Protein AF-A0A7T4N1X4-F1 (afdb_monomer)

pLDDT: mean 78.84, std 15.5, range [33.12, 94.81]

Mean predicted aligned error: 12.96 Å

Solvent-accessible surface area (backbone atoms only — not comparable to full-atom values): 11813 Å² total; per-residue (Å²): 115,71,61,66,57,46,47,62,73,32,75,84,39,86,82,41,56,62,61,48,52,50,56,46,50,40,72,71,34,67,69,48,50,54,50,49,53,52,49,55,53,51,50,52,56,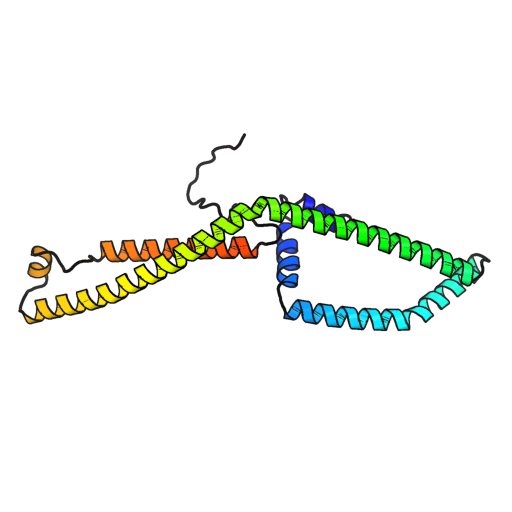46,52,68,61,39,54,60,53,54,50,51,52,22,47,55,50,17,70,74,69,76,47,54,43,69,58,48,48,51,53,50,48,55,50,52,51,50,53,50,50,52,51,49,52,52,50,51,53,50,52,52,53,44,52,51,50,41,63,72,43,42,68,57,51,53,51,46,54,53,49,46,53,52,46,55,5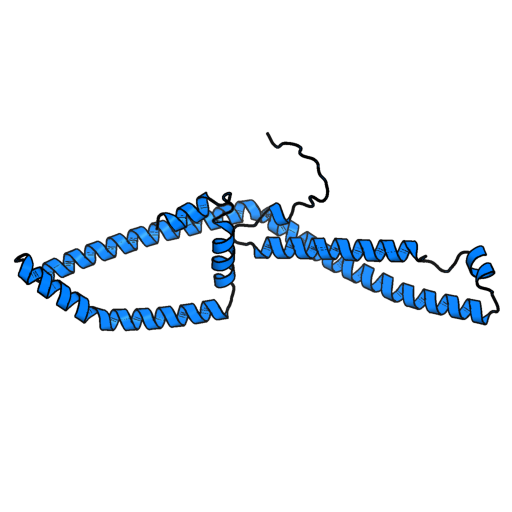1,50,48,53,52,50,54,52,48,55,53,53,46,54,53,53,34,51,54,52,51,52,52,42,47,75,70,68,50,48,72,72,54,42,56,7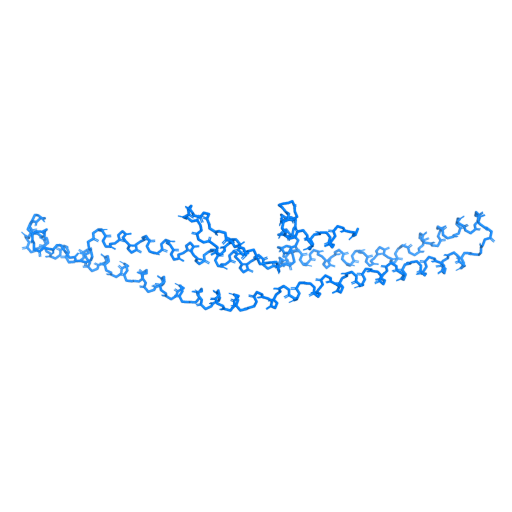2,77,55,58,70,69,72,48,74,64,57,50,50,50,54,51,50,51,48,50,51,50,50,53,50,46,52,30,52,50,51,27,65,65,40,44,72,75,47,52,64,72,51,72,59,80,76,87,59,98,64,95,72,83,84,129

Structure (mmCIF, N/CA/C/O backbone):
data_AF-A0A7T4N1X4-F1
#
_entry.id   AF-A0A7T4N1X4-F1
#
loop_
_atom_site.group_PDB
_atom_site.id
_atom_site.type_symbol
_atom_site.label_atom_id
_atom_site.label_alt_id
_atom_site.label_comp_id
_atom_site.label_asym_id
_atom_site.label_entity_id
_atom_site.label_seq_id
_atom_site.pdbx_PDB_ins_code
_atom_site.Cartn_x
_atom_site.Cartn_y
_atom_site.Cartn_z
_atom_site.occupancy
_atom_site.B_iso_or_equiv
_atom_site.auth_seq_id
_atom_site.auth_comp_id
_atom_site.auth_asym_id
_atom_site.auth_atom_id
_atom_site.pdbx_PDB_model_num
ATOM 1 N N . MET A 1 1 ? 2.343 3.020 -23.160 1.00 41.56 1 MET A N 1
ATOM 2 C CA . MET A 1 1 ? 2.925 3.881 -22.098 1.00 41.56 1 MET A CA 1
ATOM 3 C C . MET A 1 1 ? 2.116 5.150 -21.795 1.00 41.56 1 MET A C 1
ATOM 5 O O . MET A 1 1 ? 2.196 5.611 -20.665 1.00 41.56 1 MET A O 1
ATOM 9 N N . ASN A 1 2 ? 1.223 5.634 -22.681 1.00 40.84 2 ASN A N 1
ATOM 10 C CA . ASN A 1 2 ? 0.147 6.579 -22.294 1.00 40.84 2 ASN A CA 1
ATOM 11 C C . ASN A 1 2 ? -0.740 6.060 -21.141 1.00 40.84 2 ASN A C 1
ATOM 13 O O . ASN A 1 2 ? -1.364 6.846 -20.437 1.00 40.84 2 ASN A O 1
ATOM 17 N N . GLU A 1 3 ? -0.757 4.746 -20.924 1.00 48.66 3 GLU A N 1
ATOM 18 C CA . GLU A 1 3 ? -1.548 4.074 -19.895 1.00 48.66 3 GLU A CA 1
ATOM 19 C C . GLU A 1 3 ? -1.109 4.413 -18.470 1.00 48.66 3 GLU A C 1
ATOM 21 O O . GLU A 1 3 ? -1.987 4.628 -17.655 1.00 48.66 3 GLU A O 1
ATOM 26 N N . LEU A 1 4 ? 0.191 4.557 -18.163 1.00 48.25 4 LEU A N 1
ATOM 27 C CA . LEU A 1 4 ? 0.675 4.866 -16.801 1.00 48.25 4 LEU A CA 1
ATOM 28 C C . LEU A 1 4 ? 0.388 6.317 -16.380 1.00 48.25 4 LEU A C 1
ATOM 30 O O . LEU A 1 4 ? 0.052 6.574 -15.226 1.00 48.25 4 LEU A O 1
ATOM 34 N N . ARG A 1 5 ? 0.480 7.271 -17.319 1.00 44.88 5 ARG A N 1
ATOM 35 C CA . ARG A 1 5 ? 0.035 8.660 -17.098 1.00 44.88 5 ARG A CA 1
ATOM 36 C C . ARG A 1 5 ? -1.489 8.769 -17.062 1.00 44.88 5 ARG A C 1
ATOM 38 O O . ARG A 1 5 ? -2.010 9.474 -16.205 1.00 44.88 5 ARG A O 1
ATOM 45 N N . GLY A 1 6 ? -2.194 8.047 -17.937 1.00 50.19 6 GLY A N 1
ATOM 46 C CA . GLY A 1 6 ? -3.655 7.932 -17.895 1.00 50.19 6 GLY A CA 1
ATOM 47 C C . GLY A 1 6 ? -4.147 7.348 -16.571 1.00 50.19 6 GLY A C 1
ATOM 48 O O . GLY A 1 6 ? -5.134 7.811 -16.024 1.00 50.19 6 GLY A O 1
ATOM 49 N N . PHE A 1 7 ? -3.389 6.419 -15.995 1.00 50.94 7 PHE A N 1
ATOM 50 C CA . PHE A 1 7 ? -3.638 5.823 -14.689 1.00 50.94 7 PHE A CA 1
ATOM 51 C C . PHE A 1 7 ? -3.607 6.814 -13.520 1.00 50.94 7 PHE A C 1
ATOM 53 O O . PHE A 1 7 ? -4.367 6.670 -12.569 1.00 50.94 7 PHE A O 1
ATOM 60 N N . LEU A 1 8 ? -2.708 7.801 -13.593 1.00 49.47 8 LEU A N 1
ATOM 61 C CA . LEU A 1 8 ? -2.541 8.856 -12.592 1.00 49.47 8 LEU A CA 1
ATOM 62 C C . LEU A 1 8 ? -3.567 9.979 -12.762 1.00 49.47 8 LEU A C 1
ATOM 64 O O . LEU A 1 8 ? -4.101 10.478 -11.778 1.00 49.47 8 LEU A O 1
ATOM 68 N N . ALA A 1 9 ? -3.834 10.377 -14.008 1.00 49.09 9 ALA A N 1
ATOM 69 C CA . ALA A 1 9 ? -4.803 11.424 -14.324 1.00 49.09 9 ALA A CA 1
ATOM 70 C C . ALA A 1 9 ? -6.254 10.958 -14.120 1.00 49.09 9 ALA A C 1
ATOM 72 O O . ALA A 1 9 ? -7.114 11.758 -13.773 1.00 49.09 9 ALA A O 1
ATOM 73 N N . ALA A 1 10 ? -6.519 9.662 -14.293 1.00 45.03 10 ALA A N 1
ATOM 74 C CA . ALA A 1 10 ? -7.816 9.038 -14.067 1.00 45.03 10 ALA A CA 1
ATOM 75 C C . ALA A 1 10 ? -7.976 8.512 -12.633 1.00 45.03 10 ALA A C 1
ATOM 77 O O . ALA A 1 10 ? -8.681 7.527 -12.432 1.00 45.03 10 ALA A O 1
ATOM 78 N N . GLY A 1 11 ? -7.339 9.138 -11.636 1.00 42.06 11 GLY A N 1
ATOM 79 C CA . GLY A 1 11 ? -7.591 8.846 -10.218 1.00 42.06 11 GLY A CA 1
ATOM 80 C C . GLY A 1 11 ? -9.073 8.954 -9.815 1.00 42.06 11 GLY A C 1
ATOM 81 O O . GLY A 1 11 ? -9.448 8.384 -8.799 1.00 42.06 11 GLY A O 1
ATOM 82 N N . ASP A 1 12 ? -9.894 9.592 -10.659 1.00 43.81 12 ASP A N 1
ATOM 83 C CA . ASP A 1 12 ? -11.356 9.712 -10.551 1.00 43.81 12 ASP A CA 1
ATOM 84 C C . ASP A 1 12 ? -12.157 8.793 -11.502 1.00 43.81 12 ASP A C 1
ATOM 86 O O . ASP A 1 12 ? -13.381 8.885 -11.551 1.00 43.81 12 ASP A O 1
ATOM 90 N N . SER A 1 13 ? -11.526 7.909 -12.289 1.00 45.59 13 SER A N 1
ATOM 91 C CA . SER A 1 13 ? -12.272 6.936 -13.107 1.00 45.59 13 SER A CA 1
ATOM 92 C C . SER A 1 13 ? -12.343 5.578 -12.407 1.00 45.59 13 SER A C 1
ATOM 94 O O . SER A 1 13 ? -11.311 4.980 -12.098 1.00 45.59 13 SER A O 1
ATOM 96 N N . ASP A 1 14 ? -13.552 5.043 -12.230 1.00 50.22 14 ASP A N 1
ATOM 97 C CA . ASP A 1 14 ? -13.815 3.753 -11.564 1.00 50.22 14 ASP A CA 1
ATOM 98 C C . ASP A 1 14 ? -13.017 2.557 -12.136 1.00 50.22 14 ASP A C 1
ATOM 100 O O . ASP A 1 14 ? -12.811 1.550 -11.455 1.00 50.22 14 ASP A O 1
ATOM 104 N N . ALA A 1 15 ? -12.520 2.652 -13.376 1.00 44.81 15 ALA A N 1
ATOM 105 C CA . ALA A 1 15 ? -11.829 1.566 -14.074 1.00 44.81 15 ALA A CA 1
ATOM 106 C C . ALA A 1 15 ? -10.322 1.427 -13.746 1.00 44.81 15 ALA A C 1
ATOM 108 O O . ALA A 1 15 ? -9.771 0.333 -13.874 1.00 44.81 15 ALA A O 1
ATOM 109 N N . SER A 1 16 ? -9.635 2.492 -13.315 1.00 53.09 16 SER A N 1
ATOM 110 C CA . SER A 1 16 ? -8.180 2.503 -13.030 1.00 53.09 16 SER A CA 1
ATOM 111 C C . SER A 1 16 ? -7.841 2.179 -11.566 1.00 53.09 16 SER A C 1
ATOM 113 O O . SER A 1 16 ? -6.752 1.676 -11.264 1.00 53.09 16 SER A O 1
ATOM 115 N N . ALA A 1 17 ? -8.783 2.391 -10.643 1.00 56.06 17 ALA A N 1
ATOM 116 C CA . ALA A 1 17 ? -8.594 2.186 -9.205 1.00 56.06 17 ALA A CA 1
ATOM 117 C C . ALA A 1 17 ? -8.246 0.736 -8.775 1.00 56.06 17 ALA A C 1
ATOM 119 O O . ALA A 1 17 ? -7.477 0.570 -7.819 1.00 56.06 17 ALA A O 1
ATOM 120 N N . PRO A 1 18 ? -8.766 -0.341 -9.407 1.00 59.69 18 PRO A N 1
ATOM 121 C CA . PRO A 1 18 ? -8.432 -1.715 -9.015 1.00 59.69 18 PRO A CA 1
ATOM 122 C C . PRO A 1 18 ? -6.990 -2.104 -9.357 1.00 59.69 18 PRO A C 1
ATOM 124 O O . PRO A 1 18 ? -6.278 -2.662 -8.521 1.00 59.69 18 PRO A O 1
ATOM 127 N N . VAL A 1 19 ? -6.526 -1.768 -10.564 1.00 60.25 19 VAL A N 1
ATOM 128 C CA . VAL A 1 19 ? -5.168 -2.108 -11.014 1.00 60.25 19 VAL A CA 1
ATOM 129 C C . VAL A 1 19 ? -4.132 -1.296 -10.223 1.00 60.25 19 VAL A C 1
ATOM 131 O O . VAL A 1 19 ? -3.076 -1.825 -9.881 1.00 60.25 19 VAL A O 1
ATOM 134 N N . ALA A 1 20 ? -4.450 -0.052 -9.837 1.00 59.44 20 ALA A N 1
ATOM 135 C CA . ALA A 1 20 ? -3.613 0.750 -8.944 1.00 59.44 20 ALA A CA 1
ATOM 136 C C . ALA A 1 20 ? -3.433 0.084 -7.588 1.00 59.44 20 ALA A C 1
ATOM 138 O O . ALA A 1 20 ? -2.304 -0.111 -7.135 1.00 59.44 20 ALA A O 1
ATOM 139 N N . ARG A 1 21 ? -4.539 -0.332 -6.966 1.00 62.59 21 ARG A N 1
ATOM 140 C CA . ARG A 1 21 ? -4.506 -1.044 -5.687 1.00 62.59 21 ARG A CA 1
ATOM 141 C C . ARG A 1 21 ? -3.647 -2.307 -5.759 1.00 62.59 21 ARG A C 1
ATOM 143 O O . ARG A 1 21 ? -2.841 -2.527 -4.858 1.00 62.59 21 ARG A O 1
ATOM 150 N N . ILE A 1 22 ? -3.753 -3.083 -6.839 1.00 69.75 22 ILE A N 1
ATOM 151 C CA . ILE A 1 22 ? -2.921 -4.277 -7.056 1.00 69.75 22 ILE A CA 1
ATOM 152 C C . ILE A 1 22 ? -1.443 -3.898 -7.203 1.00 69.75 22 ILE A C 1
ATOM 154 O O . ILE A 1 22 ? -0.603 -4.454 -6.501 1.00 69.75 22 ILE A O 1
ATOM 158 N N . TYR A 1 23 ? -1.118 -2.934 -8.067 1.00 69.56 23 TYR A N 1
ATOM 159 C CA . TYR A 1 23 ? 0.261 -2.518 -8.332 1.00 69.56 23 TYR A CA 1
ATOM 160 C C . TYR A 1 23 ? 0.972 -1.998 -7.071 1.00 69.56 23 TYR A C 1
ATOM 162 O O . TYR A 1 23 ? 2.089 -2.409 -6.761 1.00 69.56 23 TYR A O 1
ATOM 170 N N . PHE A 1 24 ? 0.322 -1.135 -6.288 1.00 68.81 24 PHE A N 1
ATOM 171 C CA . PHE A 1 24 ? 0.925 -0.612 -5.057 1.00 68.81 24 PHE A CA 1
ATOM 172 C C . PHE A 1 24 ? 0.878 -1.596 -3.893 1.00 68.81 24 PHE A C 1
ATOM 174 O O . PHE A 1 24 ? 1.786 -1.584 -3.060 1.00 68.81 24 PHE A O 1
ATOM 181 N N . GLY A 1 25 ? -0.133 -2.466 -3.837 1.00 69.75 25 GLY A N 1
ATOM 182 C CA . GLY A 1 25 ? -0.145 -3.603 -2.919 1.00 69.75 25 GLY A CA 1
ATOM 183 C C . GLY A 1 25 ? 1.063 -4.511 -3.157 1.00 69.75 25 GLY A C 1
ATOM 184 O O . GLY A 1 25 ? 1.799 -4.818 -2.221 1.00 69.75 25 GLY A O 1
ATOM 185 N N . ALA A 1 26 ? 1.333 -4.833 -4.422 1.00 76.94 26 ALA A N 1
ATOM 186 C CA . ALA A 1 26 ? 2.494 -5.602 -4.857 1.00 76.94 26 ALA A CA 1
ATOM 187 C C . ALA A 1 26 ? 3.830 -4.930 -4.487 1.00 76.94 26 ALA A C 1
ATOM 189 O O . ALA A 1 26 ? 4.756 -5.608 -4.055 1.00 76.94 26 ALA A O 1
ATOM 190 N N . LEU A 1 27 ? 3.938 -3.599 -4.570 1.00 73.81 27 LEU A N 1
ATOM 191 C CA . LEU A 1 27 ? 5.155 -2.882 -4.156 1.00 73.81 27 LEU A CA 1
ATOM 192 C C . LEU A 1 27 ? 5.457 -2.983 -2.651 1.00 73.81 27 LEU A C 1
ATOM 194 O O . LEU A 1 27 ? 6.615 -2.856 -2.255 1.00 73.81 27 LEU A O 1
ATOM 198 N N . LYS A 1 28 ? 4.437 -3.191 -1.810 1.00 70.94 28 LYS A N 1
ATOM 199 C CA . LYS A 1 28 ? 4.585 -3.330 -0.350 1.00 70.94 28 LYS A CA 1
ATOM 200 C C . LYS A 1 28 ? 4.787 -4.784 0.085 1.00 70.94 28 LYS A C 1
ATOM 202 O O . LYS A 1 28 ? 5.250 -5.023 1.200 1.00 70.94 28 LYS A O 1
ATOM 207 N N . ASP A 1 29 ? 4.443 -5.746 -0.767 1.00 81.94 29 ASP A N 1
ATOM 208 C CA . ASP A 1 29 ? 4.594 -7.167 -0.480 1.00 81.94 29 ASP A CA 1
ATOM 209 C C . ASP A 1 29 ? 6.044 -7.633 -0.676 1.00 81.94 29 ASP A C 1
ATOM 211 O O . ASP A 1 29 ? 6.619 -7.586 -1.767 1.00 81.94 29 ASP A O 1
ATOM 215 N N . ARG A 1 30 ? 6.632 -8.159 0.402 1.00 81.69 30 ARG A N 1
ATOM 216 C CA . ARG A 1 30 ? 8.005 -8.669 0.408 1.00 81.69 30 ARG A CA 1
ATOM 217 C C . ARG A 1 30 ? 8.200 -9.815 -0.586 1.00 81.69 30 ARG A C 1
ATOM 219 O O . ARG A 1 30 ? 9.275 -9.907 -1.179 1.00 81.69 30 ARG A O 1
ATOM 226 N N . ALA A 1 31 ? 7.204 -10.684 -0.767 1.00 87.12 31 ALA A N 1
ATOM 227 C CA . ALA A 1 31 ? 7.314 -11.797 -1.707 1.00 87.12 31 ALA A CA 1
ATOM 228 C C . ALA A 1 31 ? 7.387 -11.287 -3.153 1.00 87.12 31 ALA A C 1
ATOM 230 O O . ALA A 1 31 ? 8.239 -11.732 -3.927 1.00 87.12 31 ALA A O 1
ATOM 231 N N . THR A 1 32 ? 6.568 -10.291 -3.482 1.00 84.12 32 THR A N 1
ATOM 232 C CA . THR A 1 32 ? 6.590 -9.626 -4.786 1.00 84.12 32 THR A CA 1
ATOM 233 C C . THR A 1 32 ? 7.898 -8.869 -5.036 1.00 84.12 32 THR A C 1
ATOM 235 O O . THR A 1 32 ? 8.476 -8.999 -6.114 1.00 84.12 32 THR A O 1
ATOM 238 N N . VAL A 1 33 ? 8.449 -8.167 -4.039 1.00 82.00 33 VAL A N 1
ATOM 239 C CA . VAL A 1 33 ? 9.768 -7.511 -4.163 1.00 82.00 33 VAL A CA 1
ATOM 240 C C . VAL A 1 33 ? 10.879 -8.528 -4.457 1.00 82.00 33 VAL A C 1
ATOM 242 O O . VAL A 1 33 ? 11.695 -8.317 -5.353 1.00 82.00 33 VAL A O 1
ATOM 245 N N . LEU A 1 34 ? 10.893 -9.670 -3.764 1.00 87.75 34 LEU A N 1
ATOM 246 C CA . LEU A 1 34 ? 11.860 -10.743 -4.026 1.00 87.75 34 LEU A CA 1
ATOM 247 C C . LEU A 1 34 ? 11.664 -11.383 -5.409 1.00 87.75 34 LEU A C 1
ATOM 249 O O . LEU A 1 34 ? 12.636 -11.739 -6.075 1.00 87.75 34 LEU A O 1
ATOM 253 N N . ALA A 1 35 ? 10.417 -11.532 -5.862 1.00 88.94 35 ALA A N 1
ATOM 254 C CA . ALA A 1 35 ? 10.124 -11.990 -7.215 1.00 88.94 35 ALA A CA 1
ATOM 255 C C . ALA A 1 35 ? 10.657 -11.008 -8.268 1.00 88.94 35 ALA A C 1
ATOM 257 O O . ALA A 1 35 ? 11.326 -11.445 -9.201 1.00 88.94 35 ALA A O 1
ATOM 258 N N . MET A 1 36 ? 10.458 -9.703 -8.067 1.00 88.00 36 MET A N 1
ATOM 259 C CA . MET A 1 36 ? 11.003 -8.653 -8.930 1.00 88.00 36 MET A CA 1
ATOM 260 C C . MET A 1 36 ? 12.531 -8.688 -9.010 1.00 88.00 36 MET A C 1
ATOM 262 O O . MET A 1 36 ? 13.081 -8.539 -10.096 1.00 88.00 36 MET A O 1
ATOM 266 N N . GLU A 1 37 ? 13.238 -8.927 -7.902 1.00 86.94 37 GLU A N 1
ATOM 267 C CA . GLU A 1 37 ? 14.701 -9.074 -7.940 1.00 86.94 37 GLU A CA 1
ATOM 268 C C . GLU A 1 37 ? 15.145 -10.286 -8.771 1.00 86.94 37 GLU A C 1
ATOM 270 O O . GLU A 1 37 ? 16.079 -10.184 -9.564 1.00 86.94 37 GLU A O 1
ATOM 275 N N . ARG A 1 38 ? 14.438 -11.420 -8.675 1.00 89.56 38 ARG A N 1
ATOM 276 C CA . ARG A 1 38 ? 14.720 -12.590 -9.527 1.00 89.56 38 ARG A CA 1
ATOM 277 C C . ARG A 1 38 ? 14.465 -12.303 -11.006 1.00 89.56 38 ARG A C 1
ATOM 279 O O . ARG A 1 38 ? 15.268 -12.716 -11.838 1.00 89.56 38 ARG A O 1
ATOM 286 N N . VAL A 1 39 ? 13.394 -11.572 -11.325 1.00 89.56 39 VAL A N 1
ATOM 287 C CA . VAL A 1 39 ? 13.106 -11.126 -12.698 1.00 89.56 39 VAL A CA 1
ATOM 288 C C . VAL A 1 39 ? 14.238 -10.243 -13.220 1.00 89.56 39 VAL A C 1
ATOM 290 O O . VAL A 1 39 ? 14.769 -10.536 -14.282 1.00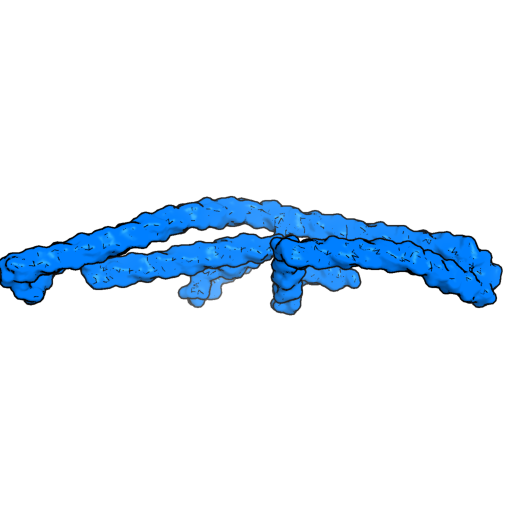 89.56 39 VAL A O 1
ATOM 293 N N . LYS A 1 40 ? 14.699 -9.248 -12.450 1.00 87.12 40 LYS A N 1
ATOM 294 C CA . LYS A 1 40 ? 15.831 -8.387 -12.848 1.00 87.12 40 LYS A CA 1
ATOM 295 C C . LYS A 1 40 ? 17.104 -9.181 -13.142 1.00 87.12 40 LYS A C 1
ATOM 297 O O . LYS A 1 40 ? 17.842 -8.845 -14.066 1.00 87.12 40 LYS A O 1
ATOM 302 N N . VAL A 1 41 ? 17.395 -10.208 -12.343 1.00 87.81 41 VAL A N 1
ATOM 303 C CA . VAL A 1 41 ? 18.554 -11.085 -12.571 1.00 87.81 41 VAL A CA 1
ATOM 304 C C . VAL A 1 41 ? 18.388 -11.873 -13.874 1.00 87.81 41 VAL A C 1
ATOM 306 O O . VAL A 1 41 ? 19.321 -11.915 -14.674 1.00 87.81 41 VAL A O 1
ATOM 309 N N . ALA A 1 42 ? 17.206 -12.444 -14.117 1.00 83.69 42 ALA A N 1
ATOM 310 C CA . ALA A 1 42 ? 16.910 -13.166 -15.353 1.00 83.69 42 ALA A CA 1
ATOM 311 C C . ALA A 1 42 ? 16.948 -12.251 -16.593 1.00 83.69 42 ALA A C 1
ATOM 313 O O . ALA A 1 42 ? 17.502 -12.637 -17.618 1.00 83.69 42 ALA A O 1
ATOM 314 N N . GLU A 1 43 ? 16.431 -11.023 -16.491 1.00 84.62 43 GLU A N 1
ATOM 315 C CA . GLU A 1 43 ? 16.502 -10.011 -17.551 1.00 84.62 43 GLU A CA 1
ATOM 316 C C . GLU A 1 43 ? 17.948 -9.651 -17.894 1.00 84.62 43 GLU A C 1
ATOM 318 O O . GLU A 1 43 ? 18.297 -9.590 -19.069 1.00 84.62 43 GLU A O 1
ATOM 323 N N . ARG A 1 44 ? 18.818 -9.460 -16.893 1.00 82.94 44 ARG A N 1
ATOM 324 C CA . ARG A 1 44 ? 20.248 -9.210 -17.141 1.00 82.94 44 ARG A CA 1
ATOM 325 C C . ARG A 1 44 ? 20.912 -10.376 -17.867 1.00 82.94 44 ARG A C 1
ATOM 327 O O . ARG A 1 44 ? 21.603 -10.150 -18.851 1.00 82.94 44 ARG A O 1
ATOM 334 N N . ALA A 1 45 ? 20.646 -11.608 -17.433 1.00 79.12 45 ALA A N 1
ATOM 335 C CA . ALA A 1 45 ? 21.167 -12.796 -18.107 1.00 79.12 45 ALA A CA 1
ATOM 336 C C . ALA A 1 45 ? 20.669 -12.905 -19.563 1.00 79.12 45 ALA A C 1
ATOM 338 O O . ALA A 1 45 ? 21.415 -13.323 -20.448 1.00 79.12 45 ALA A O 1
ATOM 339 N N . LEU A 1 46 ? 19.424 -12.491 -19.829 1.00 79.06 46 LEU A N 1
ATOM 340 C CA . LEU A 1 46 ? 18.873 -12.429 -21.182 1.00 79.06 46 LEU A CA 1
ATOM 341 C C . LEU A 1 46 ? 19.547 -11.346 -22.033 1.00 79.06 46 LEU A C 1
ATOM 343 O O . LEU A 1 46 ? 19.781 -11.585 -23.212 1.00 79.06 46 LEU A O 1
ATOM 347 N N . VAL A 1 47 ? 19.875 -10.181 -21.465 1.00 80.31 47 VAL A N 1
ATOM 348 C CA . VAL A 1 47 ? 20.609 -9.115 -22.173 1.00 80.31 47 VAL A CA 1
ATOM 349 C C . VAL A 1 47 ? 21.976 -9.615 -22.643 1.00 80.31 47 VAL A C 1
ATOM 351 O O . VAL A 1 47 ? 22.329 -9.397 -23.803 1.00 80.31 47 VAL A O 1
ATOM 354 N N . ASP A 1 48 ? 22.700 -10.344 -21.792 1.00 72.06 48 ASP A N 1
ATOM 355 C CA . ASP A 1 48 ? 24.018 -10.894 -22.133 1.00 72.06 48 ASP A CA 1
ATOM 356 C C . ASP A 1 48 ? 23.932 -11.915 -23.286 1.00 72.06 48 ASP A C 1
ATOM 358 O O . ASP A 1 48 ? 24.746 -11.891 -24.209 1.00 72.06 48 ASP A O 1
ATOM 362 N N . ALA A 1 49 ? 22.898 -12.764 -23.297 1.00 74.25 49 ALA A N 1
ATOM 363 C CA . ALA A 1 49 ? 22.622 -13.677 -24.412 1.00 74.25 49 ALA A CA 1
ATOM 364 C C . ALA A 1 49 ? 22.060 -12.956 -25.661 1.00 74.25 49 ALA A C 1
ATOM 366 O O . ALA A 1 49 ? 22.258 -13.399 -26.795 1.00 74.25 49 ALA A O 1
ATOM 367 N N . GLY A 1 50 ? 21.368 -11.833 -25.458 1.00 78.88 50 GLY A N 1
ATOM 368 C CA . GLY A 1 50 ? 20.698 -11.018 -26.471 1.00 78.88 50 GLY A CA 1
ATOM 369 C C . GLY A 1 50 ? 21.644 -10.317 -27.444 1.00 78.88 50 GLY A C 1
ATOM 370 O O . GLY A 1 50 ? 21.263 -10.063 -28.587 1.00 78.88 50 GLY A O 1
ATOM 371 N N . GLY A 1 51 ? 22.894 -10.064 -27.042 1.00 80.25 51 GLY A N 1
ATOM 372 C CA . GLY A 1 51 ? 23.890 -9.397 -27.890 1.00 80.25 51 GLY A CA 1
ATOM 373 C C . GLY A 1 51 ? 24.147 -10.114 -29.223 1.00 80.25 51 GLY A C 1
ATOM 374 O O . GLY A 1 51 ? 24.317 -9.465 -30.255 1.00 80.25 51 GLY A O 1
ATOM 375 N N . HIS A 1 52 ? 24.094 -11.450 -29.238 1.00 82.19 52 HIS A N 1
ATOM 376 C CA . HIS A 1 52 ? 24.227 -12.232 -30.472 1.00 82.19 52 HIS A CA 1
ATOM 377 C C . HIS A 1 52 ? 23.020 -12.078 -31.407 1.00 82.19 52 HIS A C 1
ATOM 379 O O . HIS A 1 52 ? 23.196 -12.044 -32.626 1.00 82.19 52 HIS A O 1
ATOM 385 N N . TYR A 1 53 ? 21.811 -11.942 -30.856 1.00 85.19 53 TYR A N 1
ATOM 386 C CA . TYR A 1 53 ? 20.601 -11.706 -31.644 1.00 85.19 53 TYR A CA 1
ATOM 387 C C . TYR A 1 53 ? 20.585 -10.301 -32.254 1.00 85.19 53 TYR A C 1
ATOM 389 O O . TYR A 1 53 ? 20.234 -10.159 -33.422 1.00 85.19 53 TYR A O 1
ATOM 397 N N . GLU A 1 54 ? 21.022 -9.280 -31.510 1.00 88.81 54 GLU A N 1
ATOM 398 C CA . GLU A 1 54 ? 21.160 -7.909 -32.030 1.00 88.81 54 GLU A CA 1
ATOM 399 C C . GLU A 1 54 ? 22.213 -7.848 -33.154 1.00 88.81 54 GLU A C 1
ATOM 401 O O . GLU A 1 54 ? 21.985 -7.210 -34.182 1.00 88.81 54 GLU A O 1
ATOM 406 N N . LEU A 1 55 ? 23.326 -8.585 -33.028 1.00 89.62 55 LEU A N 1
ATOM 407 C CA . LEU A 1 55 ? 24.321 -8.698 -34.100 1.00 89.62 55 LEU A CA 1
ATOM 408 C C . LEU A 1 55 ? 23.764 -9.413 -35.341 1.00 89.62 55 LEU A C 1
ATOM 410 O O . LEU A 1 55 ? 23.987 -8.955 -36.461 1.00 89.62 55 LEU A O 1
ATOM 414 N N . TRP A 1 56 ? 23.038 -10.520 -35.158 1.00 89.19 56 TRP A N 1
ATOM 415 C CA . TRP A 1 56 ? 22.421 -11.262 -36.261 1.00 89.19 56 TRP A CA 1
ATOM 416 C C . TRP A 1 56 ? 21.368 -10.422 -36.996 1.00 89.19 56 TRP A C 1
ATOM 418 O O . TRP A 1 56 ? 21.384 -10.349 -38.226 1.00 89.19 56 TRP A O 1
ATOM 428 N N . ALA A 1 57 ? 20.509 -9.715 -36.257 1.00 91.06 57 ALA A N 1
ATOM 429 C CA . ALA A 1 57 ? 19.529 -8.793 -36.823 1.00 91.06 57 ALA A CA 1
ATOM 430 C C . ALA A 1 57 ? 20.207 -7.647 -37.593 1.00 91.06 57 ALA A C 1
ATOM 432 O O . ALA A 1 57 ? 19.821 -7.348 -38.725 1.00 91.06 57 ALA A O 1
ATOM 433 N N . ALA A 1 58 ? 21.266 -7.056 -37.029 1.00 92.44 58 ALA A N 1
ATOM 434 C CA . ALA A 1 58 ? 22.026 -6.002 -37.693 1.00 92.44 58 ALA A CA 1
ATOM 435 C C . ALA A 1 58 ? 22.748 -6.495 -38.957 1.00 92.44 58 ALA A C 1
ATOM 437 O O . ALA A 1 58 ? 22.815 -5.760 -39.940 1.00 92.44 58 ALA A O 1
ATOM 438 N N . ALA A 1 59 ? 23.248 -7.735 -38.968 1.00 92.56 59 ALA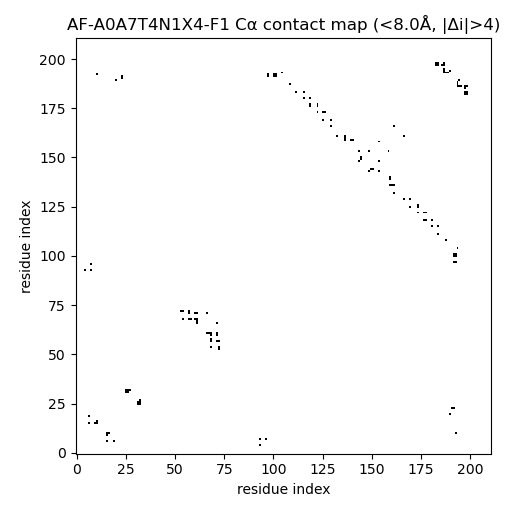 A N 1
ATOM 439 C CA . ALA A 1 59 ? 23.838 -8.359 -40.151 1.00 92.56 59 ALA A CA 1
ATOM 440 C C . ALA A 1 59 ? 22.802 -8.577 -41.265 1.00 92.56 59 ALA A C 1
ATOM 442 O O . ALA A 1 59 ? 23.060 -8.240 -42.420 1.00 92.56 59 ALA A O 1
ATOM 443 N N . HIS A 1 60 ? 21.605 -9.060 -40.924 1.00 92.94 60 HIS A N 1
ATOM 444 C CA . HIS A 1 60 ? 20.513 -9.204 -41.887 1.00 92.94 60 HIS A CA 1
ATOM 445 C C . HIS A 1 60 ? 20.051 -7.862 -42.463 1.00 92.94 60 HIS A C 1
ATOM 447 O O . HIS A 1 60 ? 19.864 -7.741 -43.672 1.00 92.94 60 HIS A O 1
ATOM 453 N N . GLN A 1 61 ? 19.906 -6.841 -41.620 1.00 92.31 61 GLN A N 1
ATOM 454 C CA . GLN A 1 61 ? 19.506 -5.511 -42.069 1.00 92.31 61 GLN A CA 1
ATOM 455 C C . GLN A 1 61 ? 20.606 -4.817 -42.888 1.00 92.31 61 GLN A C 1
ATOM 457 O O . GLN A 1 61 ? 20.318 -4.146 -43.874 1.00 92.31 61 GLN A O 1
ATOM 462 N N . SER A 1 62 ? 21.874 -5.036 -42.538 1.00 93.94 62 SER A N 1
ATOM 463 C CA . SER A 1 62 ? 23.034 -4.587 -43.316 1.00 93.94 62 SER A CA 1
ATOM 464 C C . SER A 1 62 ? 23.019 -5.151 -44.742 1.00 93.94 62 SER A C 1
ATOM 466 O O . SER A 1 62 ? 23.241 -4.398 -45.691 1.00 93.94 62 SER A O 1
ATOM 468 N N . LEU A 1 63 ? 22.683 -6.438 -44.905 1.00 91.06 63 LEU A N 1
ATOM 469 C CA . LEU A 1 63 ? 22.530 -7.075 -46.219 1.00 91.06 63 LEU A CA 1
ATOM 470 C C . LEU A 1 63 ? 21.380 -6.476 -47.041 1.00 91.06 63 LEU A C 1
ATOM 472 O O . LEU A 1 63 ? 21.510 -6.358 -48.256 1.00 91.06 63 LEU A O 1
ATOM 476 N N . ALA A 1 64 ? 20.272 -6.104 -46.394 1.00 91.06 64 ALA A N 1
ATOM 477 C CA . ALA A 1 64 ? 19.113 -5.516 -47.065 1.00 91.06 64 ALA A CA 1
ATOM 478 C C . ALA A 1 64 ? 19.345 -4.053 -47.487 1.00 91.06 64 ALA A C 1
ATOM 480 O O . ALA A 1 64 ? 18.964 -3.661 -48.587 1.00 91.06 64 ALA A O 1
ATOM 481 N N . ASP A 1 65 ? 19.999 -3.262 -46.631 1.00 90.75 65 ASP A N 1
ATOM 482 C CA . ASP A 1 65 ? 20.090 -1.804 -46.783 1.00 90.75 65 ASP A CA 1
ATOM 483 C C . ASP A 1 65 ? 21.426 -1.327 -47.391 1.00 90.75 65 ASP A C 1
ATOM 485 O O . ASP A 1 65 ? 21.611 -0.131 -47.614 1.00 90.75 65 ASP A O 1
ATOM 489 N N . GLY A 1 66 ? 22.398 -2.225 -47.601 1.00 89.12 66 GLY A N 1
ATOM 490 C CA . GLY A 1 66 ? 23.737 -1.891 -48.115 1.00 89.12 66 GLY A CA 1
ATOM 491 C C . GLY A 1 66 ? 24.612 -1.074 -47.149 1.00 89.12 66 GLY A C 1
ATOM 492 O O . GLY A 1 66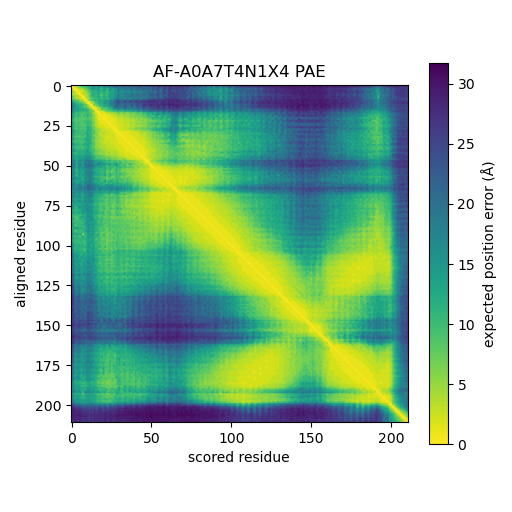 ? 25.659 -0.556 -47.537 1.00 89.12 66 GLY A O 1
ATOM 493 N N . ARG A 1 67 ? 24.190 -0.941 -45.887 1.00 93.69 67 ARG A N 1
ATOM 494 C CA . ARG A 1 67 ? 24.908 -0.238 -44.808 1.00 93.69 67 ARG A CA 1
ATOM 495 C C . ARG A 1 67 ? 25.814 -1.202 -44.058 1.00 93.69 67 ARG A C 1
ATOM 497 O O . ARG A 1 67 ? 25.578 -2.403 -44.078 1.00 93.69 67 ARG A O 1
ATOM 504 N N . THR A 1 68 ? 26.827 -0.710 -43.349 1.00 94.81 68 THR A N 1
ATOM 505 C CA . THR A 1 68 ? 27.661 -1.595 -42.516 1.00 94.81 68 THR A CA 1
ATOM 506 C C . THR A 1 68 ? 26.912 -2.025 -41.251 1.00 94.81 68 THR A C 1
ATOM 508 O O . THR A 1 68 ? 26.124 -1.259 -40.695 1.00 94.81 68 THR A O 1
ATOM 511 N N . VAL A 1 69 ? 27.193 -3.228 -40.742 1.00 92.50 69 VAL A N 1
ATOM 512 C CA . VAL A 1 69 ? 26.622 -3.735 -39.475 1.00 92.50 69 VAL A CA 1
ATOM 513 C C . VAL A 1 69 ? 26.840 -2.747 -38.321 1.00 92.50 69 VAL A C 1
ATOM 515 O O . VAL A 1 69 ? 25.939 -2.513 -37.519 1.00 92.50 69 VAL A O 1
ATOM 518 N N . ALA A 1 70 ? 28.008 -2.099 -38.276 1.00 94.06 70 ALA A N 1
ATOM 519 C CA . ALA A 1 70 ? 28.330 -1.091 -37.268 1.00 94.06 70 ALA A CA 1
ATOM 520 C C . ALA A 1 70 ? 27.418 0.149 -37.344 1.00 94.06 70 ALA A C 1
ATOM 522 O O . ALA A 1 70 ? 27.021 0.674 -36.306 1.00 94.06 70 ALA A O 1
ATOM 523 N N . GLN A 1 71 ? 27.052 0.604 -38.549 1.00 93.62 71 GLN A N 1
ATOM 524 C CA . GLN A 1 71 ? 26.111 1.719 -38.726 1.00 93.62 71 GLN A CA 1
ATOM 525 C C . GLN A 1 71 ? 24.711 1.355 -38.220 1.00 93.62 71 GLN A C 1
ATOM 527 O O . GLN A 1 71 ? 24.105 2.137 -37.490 1.00 93.62 71 GLN A O 1
ATOM 532 N N . VAL A 1 72 ? 24.230 0.149 -38.539 1.00 92.88 72 VAL A N 1
ATOM 533 C CA . VAL A 1 72 ? 22.922 -0.345 -38.077 1.00 92.88 72 VAL A CA 1
ATOM 534 C C . VAL A 1 72 ? 22.885 -0.459 -36.547 1.00 92.88 72 VAL A C 1
ATOM 536 O O . VAL A 1 72 ? 21.955 0.036 -35.909 1.00 92.88 72 VAL A O 1
ATOM 539 N N . LEU A 1 73 ? 23.927 -1.033 -35.935 1.00 93.12 73 LEU A N 1
ATOM 540 C CA . LEU A 1 73 ? 24.034 -1.132 -34.475 1.00 93.12 73 LEU A CA 1
ATOM 541 C C . LEU A 1 73 ? 24.104 0.245 -33.800 1.00 93.12 73 LEU A C 1
ATOM 543 O O . LEU A 1 73 ? 23.503 0.441 -32.745 1.00 93.12 73 LEU A O 1
ATOM 547 N N . ARG A 1 74 ? 24.779 1.225 -34.414 1.00 93.25 74 ARG A N 1
ATOM 548 C CA . ARG A 1 74 ? 24.859 2.589 -33.873 1.00 93.25 74 ARG A CA 1
ATOM 549 C C . ARG A 1 74 ? 23.504 3.299 -33.883 1.00 93.25 74 ARG A C 1
ATOM 551 O O . ARG A 1 74 ? 23.165 3.996 -32.928 1.00 93.25 74 ARG A O 1
ATOM 558 N N . GLU A 1 75 ? 22.708 3.123 -34.932 1.00 92.56 75 GLU A N 1
ATOM 559 C CA . GLU A 1 75 ? 21.339 3.653 -34.972 1.00 92.56 75 GLU A CA 1
ATOM 560 C C . GLU A 1 75 ? 20.441 2.986 -33.926 1.00 92.56 75 GLU A C 1
ATOM 562 O O . GLU A 1 75 ? 19.671 3.666 -33.240 1.00 92.56 75 GLU A O 1
ATOM 567 N N . ARG A 1 76 ? 20.583 1.667 -33.759 1.00 91.94 76 ARG A N 1
ATOM 568 C CA . ARG A 1 76 ? 19.874 0.895 -32.737 1.00 91.94 76 ARG A CA 1
ATOM 569 C C . ARG A 1 76 ? 20.212 1.373 -31.325 1.00 91.94 76 ARG A C 1
ATOM 571 O O . ARG A 1 76 ? 19.300 1.591 -30.532 1.00 91.94 76 ARG A O 1
ATOM 578 N N . GLU A 1 77 ? 21.486 1.616 -31.031 1.00 92.56 77 GLU A N 1
ATOM 579 C CA . GLU A 1 77 ? 21.937 2.207 -29.766 1.00 92.56 77 GLU A CA 1
ATOM 580 C C . GLU A 1 77 ? 21.270 3.567 -29.513 1.00 92.56 77 GLU A C 1
ATOM 582 O O . GLU A 1 77 ? 20.669 3.773 -28.461 1.00 92.56 77 GLU A O 1
ATOM 587 N N . LEU A 1 78 ? 21.302 4.480 -30.491 1.00 93.81 78 LEU A N 1
ATOM 588 C CA . LEU A 1 78 ? 20.672 5.800 -30.366 1.00 93.81 78 LEU A CA 1
ATOM 589 C C . LEU A 1 78 ? 19.157 5.710 -30.145 1.00 93.81 78 LEU A C 1
ATOM 591 O O . LEU A 1 78 ? 18.580 6.550 -29.450 1.00 93.81 78 LEU A O 1
ATOM 595 N N . HIS A 1 79 ? 18.500 4.719 -30.746 1.00 90.69 79 HIS A N 1
ATOM 596 C CA . HIS A 1 79 ? 17.085 4.454 -30.518 1.00 90.69 79 HIS A CA 1
ATOM 597 C C . HIS A 1 79 ? 16.827 3.970 -29.085 1.00 90.69 79 HIS A C 1
ATOM 599 O O . HIS A 1 79 ? 15.962 4.520 -28.403 1.00 90.69 79 HIS A O 1
ATOM 605 N N . LEU A 1 80 ? 17.610 3.001 -28.600 1.00 89.31 80 LEU A N 1
ATOM 606 C CA . LEU A 1 80 ? 17.508 2.486 -27.231 1.00 89.31 80 LEU A CA 1
ATOM 607 C C . LEU A 1 80 ? 17.810 3.571 -26.187 1.00 89.31 80 LEU A C 1
ATOM 609 O O . LEU A 1 80 ? 17.108 3.669 -25.181 1.00 89.31 80 LEU A O 1
ATOM 613 N N . MET A 1 81 ? 18.801 4.432 -26.436 1.00 90.06 81 MET A N 1
ATOM 614 C CA . MET A 1 81 ? 19.101 5.578 -25.573 1.00 90.06 81 MET A CA 1
ATOM 615 C C . MET A 1 81 ? 17.916 6.542 -25.480 1.00 90.06 81 MET A C 1
ATOM 617 O O . MET A 1 81 ? 17.537 6.926 -24.375 1.00 90.06 81 MET A O 1
ATOM 621 N N . ARG A 1 82 ? 17.284 6.875 -26.614 1.00 90.25 82 ARG A N 1
ATOM 622 C CA . ARG A 1 82 ? 16.083 7.725 -26.634 1.00 90.25 82 ARG A CA 1
ATOM 623 C C . ARG A 1 82 ? 14.907 7.085 -25.901 1.00 90.25 82 ARG A C 1
ATOM 625 O O . ARG A 1 82 ? 14.238 7.757 -25.123 1.00 90.25 82 ARG A O 1
ATOM 632 N N . GLN A 1 83 ? 14.668 5.788 -26.095 1.00 87.44 83 GLN A N 1
ATOM 633 C CA . GLN A 1 83 ? 13.628 5.065 -25.355 1.00 87.44 83 GLN A CA 1
ATOM 634 C C . GLN A 1 83 ? 13.885 5.087 -23.844 1.00 87.44 83 GLN A C 1
ATOM 636 O O . GLN A 1 83 ? 12.966 5.335 -23.064 1.00 87.44 83 GLN A O 1
ATOM 641 N N . ARG A 1 84 ? 15.138 4.877 -23.426 1.00 88.44 84 ARG A N 1
ATOM 642 C CA . ARG A 1 84 ? 15.539 4.954 -22.018 1.00 88.44 84 ARG A CA 1
ATOM 643 C C . ARG A 1 84 ? 15.317 6.349 -21.439 1.00 88.44 84 ARG A C 1
ATOM 645 O O . ARG A 1 84 ? 14.844 6.468 -20.314 1.00 88.44 84 ARG A O 1
ATOM 652 N N . GLU A 1 85 ? 15.670 7.393 -22.179 1.00 89.25 85 GLU A N 1
ATOM 653 C CA . GLU A 1 85 ? 15.471 8.776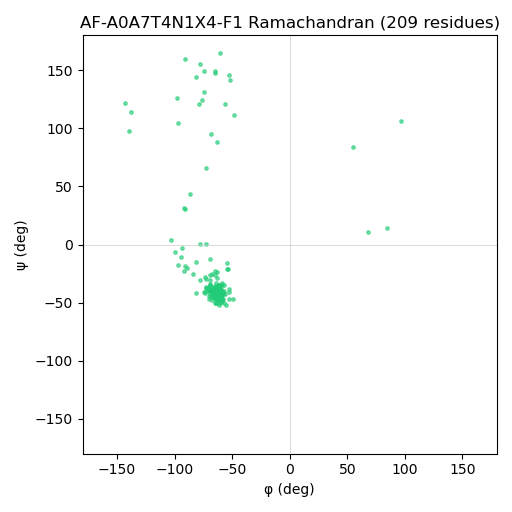 -21.748 1.00 89.25 85 GLU A CA 1
ATOM 654 C C . GLU A 1 85 ? 13.984 9.098 -21.561 1.00 89.25 85 GLU A C 1
ATOM 656 O O . GLU A 1 85 ? 13.599 9.588 -20.500 1.00 89.25 85 GLU A O 1
ATOM 661 N N . LEU A 1 86 ? 13.136 8.722 -22.524 1.00 88.56 86 LEU A N 1
ATOM 662 C CA . LEU A 1 86 ? 11.683 8.868 -22.410 1.00 88.56 86 LEU A CA 1
ATOM 663 C C . LEU A 1 86 ? 11.131 8.124 -21.188 1.00 88.56 86 LEU A C 1
ATOM 665 O O . LEU A 1 86 ? 10.405 8.714 -20.389 1.00 88.56 86 LEU A O 1
ATOM 669 N N . ALA A 1 87 ? 11.538 6.868 -20.982 1.00 78.75 87 ALA A N 1
ATOM 670 C CA . ALA A 1 87 ? 11.123 6.085 -19.820 1.00 78.75 87 ALA A CA 1
ATOM 671 C C . ALA A 1 87 ? 11.570 6.722 -18.490 1.00 78.75 87 ALA A C 1
ATOM 673 O O . ALA A 1 87 ? 10.820 6.721 -17.512 1.00 78.75 87 ALA A O 1
ATOM 674 N N . ASN A 1 88 ? 12.774 7.303 -18.439 1.00 82.81 88 ASN A N 1
ATOM 675 C CA . ASN A 1 88 ? 13.268 8.012 -17.257 1.00 82.81 88 ASN A CA 1
ATOM 676 C C . ASN A 1 88 ? 12.459 9.283 -16.970 1.00 82.81 88 ASN A C 1
ATOM 678 O O . ASN A 1 88 ? 12.112 9.526 -15.815 1.00 82.81 88 ASN A O 1
ATOM 682 N N . ILE A 1 89 ? 12.143 10.074 -18.000 1.00 85.88 89 ILE A N 1
ATOM 683 C CA . ILE A 1 89 ? 11.317 11.283 -17.875 1.00 85.88 89 ILE A CA 1
ATOM 684 C C . ILE A 1 89 ? 9.918 10.917 -17.372 1.00 85.88 89 ILE A C 1
ATOM 686 O O . ILE A 1 89 ? 9.392 11.552 -16.458 1.00 85.88 89 ILE A O 1
ATOM 690 N N . GLU A 1 90 ? 9.313 9.870 -17.931 1.00 78.25 90 GLU A N 1
ATOM 691 C CA . GLU A 1 90 ? 8.000 9.387 -17.503 1.00 78.25 90 GLU A CA 1
ATOM 692 C C . GLU A 1 90 ? 8.015 8.885 -16.057 1.00 78.25 90 GLU A C 1
ATOM 694 O O . GLU A 1 90 ? 7.130 9.242 -15.278 1.00 78.25 90 GLU A O 1
ATOM 699 N N . ARG A 1 91 ? 9.051 8.135 -15.664 1.00 79.94 91 ARG A N 1
ATOM 700 C CA . ARG A 1 91 ? 9.246 7.705 -14.275 1.00 79.94 91 ARG A CA 1
ATOM 701 C C . ARG A 1 91 ? 9.406 8.893 -13.327 1.00 79.94 91 ARG A C 1
ATOM 703 O O . ARG A 1 91 ? 8.814 8.882 -12.253 1.00 79.94 91 ARG A O 1
ATOM 710 N N . ALA A 1 92 ? 10.200 9.895 -13.694 1.00 78.81 92 ALA A N 1
ATOM 711 C CA . ALA A 1 92 ? 10.403 11.083 -12.869 1.00 78.81 92 ALA A CA 1
ATOM 712 C C . ALA A 1 92 ? 9.089 11.854 -12.670 1.00 78.81 92 ALA A C 1
ATOM 714 O O . ALA A 1 92 ? 8.765 12.228 -11.546 1.00 78.81 92 ALA A O 1
ATOM 715 N N . ALA A 1 93 ? 8.296 12.009 -13.735 1.00 79.62 93 ALA A N 1
ATOM 716 C CA . ALA A 1 93 ? 6.973 12.621 -13.657 1.00 79.62 93 ALA A CA 1
ATOM 717 C C . ALA A 1 93 ? 6.017 11.828 -12.749 1.00 79.62 93 ALA A C 1
ATOM 719 O O . ALA A 1 93 ? 5.296 12.421 -11.951 1.00 79.62 93 ALA A O 1
ATOM 720 N N . PHE A 1 94 ? 6.040 10.493 -12.830 1.00 74.38 94 PHE A N 1
ATOM 721 C CA . PHE A 1 94 ? 5.255 9.626 -11.949 1.00 74.38 94 PHE A CA 1
ATOM 722 C C . PHE A 1 94 ? 5.632 9.815 -10.473 1.00 74.38 94 PHE A C 1
ATOM 724 O O . PHE A 1 94 ? 4.752 9.981 -9.632 1.00 74.38 94 PHE A O 1
ATOM 731 N N . VAL A 1 95 ? 6.933 9.815 -10.159 1.00 79.31 95 VAL A N 1
ATOM 732 C CA . VAL A 1 95 ? 7.423 10.010 -8.785 1.00 79.31 95 VAL A CA 1
ATOM 733 C C . VAL A 1 95 ? 7.010 11.385 -8.262 1.00 79.31 95 VAL A C 1
ATOM 735 O O . VAL A 1 95 ? 6.440 11.469 -7.181 1.00 79.31 95 VAL A O 1
ATOM 738 N N . ALA A 1 96 ? 7.194 12.438 -9.061 1.00 79.75 96 ALA A N 1
ATOM 739 C CA . ALA A 1 96 ? 6.808 13.793 -8.678 1.00 79.75 96 ALA A CA 1
ATOM 740 C C . ALA A 1 96 ? 5.301 13.922 -8.391 1.00 79.75 96 ALA A C 1
ATOM 742 O O . ALA A 1 96 ? 4.921 14.557 -7.411 1.00 79.75 96 ALA A O 1
ATOM 743 N N . ALA A 1 97 ? 4.440 13.295 -9.201 1.00 78.12 97 ALA A N 1
ATOM 744 C CA . ALA A 1 97 ? 2.994 13.298 -8.974 1.00 78.12 97 ALA A CA 1
ATOM 745 C C . ALA A 1 97 ? 2.604 12.548 -7.686 1.00 78.12 97 ALA A C 1
ATOM 747 O O . ALA A 1 97 ? 1.765 13.024 -6.921 1.00 78.12 97 ALA A O 1
ATOM 748 N N . ALA A 1 98 ? 3.230 11.397 -7.422 1.00 75.69 98 ALA A N 1
ATOM 749 C CA . ALA A 1 98 ? 3.002 10.635 -6.196 1.00 75.69 98 ALA A CA 1
ATOM 750 C C . ALA A 1 98 ? 3.464 11.403 -4.943 1.00 75.69 98 ALA A C 1
ATOM 752 O O . ALA A 1 98 ? 2.752 11.424 -3.938 1.00 75.69 98 ALA A O 1
ATOM 753 N N . ASP A 1 99 ? 4.622 12.063 -5.011 1.00 80.31 99 ASP A N 1
ATOM 754 C CA . ASP A 1 99 ? 5.156 12.871 -3.912 1.00 80.31 99 ASP A CA 1
ATOM 755 C C . ASP A 1 99 ? 4.303 14.121 -3.658 1.00 80.31 99 ASP A C 1
ATOM 757 O O . ASP A 1 99 ? 4.012 14.434 -2.503 1.00 80.31 99 ASP A O 1
ATOM 761 N N . ALA A 1 100 ? 3.833 14.795 -4.715 1.00 81.56 100 ALA A N 1
ATOM 762 C CA . ALA A 1 100 ? 2.912 15.925 -4.596 1.00 81.56 100 ALA A CA 1
ATOM 763 C C . ALA A 1 100 ? 1.609 15.510 -3.900 1.00 81.56 100 ALA A C 1
ATOM 765 O O . ALA A 1 100 ? 1.197 16.141 -2.926 1.00 81.56 100 ALA A O 1
ATOM 766 N N . ARG A 1 101 ? 1.009 14.388 -4.320 1.00 76.12 101 ARG A N 1
ATOM 767 C CA . ARG A 1 101 ? -0.209 13.868 -3.689 1.00 76.12 101 ARG A CA 1
ATOM 768 C C . ARG A 1 101 ? 0.016 13.485 -2.231 1.00 76.12 101 ARG A C 1
ATOM 770 O O . ARG A 1 101 ? -0.835 13.730 -1.381 1.00 76.12 101 ARG A O 1
ATOM 777 N N . ARG A 1 102 ? 1.174 12.907 -1.915 1.00 80.25 102 ARG A N 1
ATOM 778 C CA . ARG A 1 102 ? 1.545 12.612 -0.532 1.00 80.25 102 ARG A CA 1
ATOM 779 C C . ARG A 1 102 ? 1.657 13.885 0.301 1.00 80.25 102 ARG A C 1
ATOM 781 O O . ARG A 1 102 ? 1.137 13.900 1.408 1.00 80.25 102 ARG A O 1
ATOM 788 N N . ALA A 1 103 ? 2.280 14.937 -0.225 1.00 83.81 103 ALA A N 1
ATOM 789 C CA . ALA A 1 103 ? 2.404 16.214 0.472 1.00 83.81 103 ALA A CA 1
ATOM 790 C C . ALA A 1 103 ? 1.034 16.854 0.765 1.00 83.81 103 ALA A C 1
ATOM 792 O O . ALA A 1 103 ? 0.828 17.362 1.864 1.00 83.81 103 ALA A O 1
ATOM 793 N N . GLU A 1 104 ? 0.084 16.771 -0.172 1.00 83.38 104 GLU A N 1
ATOM 794 C CA . GLU A 1 104 ? -1.298 17.238 0.028 1.00 83.38 104 GLU A CA 1
ATOM 795 C C . GLU A 1 104 ? -2.014 16.491 1.164 1.00 83.38 104 GLU A C 1
ATOM 797 O O . GLU A 1 104 ? -2.757 17.091 1.942 1.00 83.38 104 GLU A O 1
ATOM 802 N N . VAL A 1 105 ? -1.794 15.178 1.267 1.00 84.00 105 VAL A N 1
ATOM 803 C CA . VAL A 1 105 ? -2.510 14.295 2.202 1.00 84.00 105 VAL A CA 1
ATOM 804 C C . VAL A 1 105 ? -1.755 14.103 3.529 1.00 84.00 105 VAL A C 1
ATOM 806 O O . VAL A 1 105 ? -2.325 13.621 4.505 1.00 84.00 105 VAL A O 1
ATOM 809 N N . GLU A 1 106 ? -0.498 14.537 3.631 1.00 86.94 106 GLU A N 1
ATOM 810 C CA . GLU A 1 106 ? 0.333 14.461 4.840 1.00 86.94 106 GLU A CA 1
ATOM 811 C C . GLU A 1 106 ? -0.353 14.977 6.125 1.00 86.94 106 GLU A C 1
ATOM 813 O O . GLU A 1 106 ? -0.332 14.251 7.125 1.00 86.94 106 GLU A O 1
ATOM 818 N N . PRO A 1 107 ? -1.029 16.149 6.154 1.00 89.00 107 PRO A N 1
ATOM 819 C CA . PRO A 1 107 ? -1.743 16.583 7.360 1.00 89.00 107 PRO A CA 1
ATOM 820 C C . PRO A 1 107 ? -2.880 15.626 7.749 1.00 89.00 107 PRO A C 1
ATOM 822 O O . PRO A 1 107 ? -3.109 15.382 8.935 1.00 89.00 107 PRO A O 1
ATOM 825 N N . ILE A 1 108 ? -3.556 15.028 6.763 1.00 88.50 108 ILE A N 1
ATOM 826 C CA . ILE A 1 108 ? -4.615 14.035 6.983 1.00 88.50 108 ILE A CA 1
ATOM 827 C C . ILE A 1 108 ? -4.007 12.738 7.527 1.00 88.50 108 ILE A C 1
ATOM 829 O O . ILE A 1 108 ? -4.557 12.146 8.452 1.00 88.50 108 ILE A O 1
ATOM 833 N N . LEU A 1 109 ? -2.847 12.306 7.022 1.00 86.94 109 LEU A N 1
ATOM 834 C CA . LEU A 1 109 ? -2.134 11.133 7.539 1.00 86.94 109 LEU A CA 1
ATOM 835 C C . LEU A 1 109 ? -1.687 11.321 8.987 1.00 86.94 109 LEU A C 1
ATOM 837 O O . LEU A 1 109 ? -1.821 10.390 9.786 1.00 86.94 109 LEU A O 1
ATOM 841 N N . ALA A 1 110 ? -1.191 12.511 9.330 1.00 89.94 110 ALA A N 1
ATOM 842 C CA . ALA A 1 110 ? -0.823 12.858 10.697 1.00 89.94 110 ALA A CA 1
ATOM 843 C C . ALA A 1 110 ? -2.046 12.814 11.630 1.00 89.94 110 ALA A C 1
ATOM 845 O O . ALA A 1 110 ? -1.977 12.205 12.701 1.00 89.94 110 ALA A O 1
ATOM 846 N N . ALA A 1 111 ? -3.181 13.372 11.195 1.00 89.75 111 ALA A N 1
ATOM 847 C CA . ALA A 1 111 ? -4.445 13.299 11.927 1.00 89.75 111 ALA A CA 1
ATOM 848 C C . ALA A 1 111 ? -4.958 11.853 12.070 1.00 89.75 111 ALA A C 1
ATOM 850 O O . ALA A 1 111 ? -5.338 11.433 13.158 1.00 89.75 111 ALA A O 1
ATOM 851 N N . CYS A 1 112 ? -4.888 11.041 11.012 1.00 89.69 112 CYS A N 1
ATOM 852 C CA . CYS A 1 112 ? -5.275 9.630 11.068 1.00 89.69 112 CYS A CA 1
ATOM 853 C C . CYS A 1 112 ? -4.393 8.835 12.040 1.00 89.69 112 CYS A C 1
ATOM 855 O O . CYS A 1 112 ? -4.870 7.936 12.731 1.00 89.69 112 CYS A O 1
ATOM 857 N N . ALA A 1 113 ? -3.091 9.130 12.091 1.00 90.12 113 ALA A N 1
ATOM 858 C CA . ALA A 1 113 ? -2.168 8.469 13.004 1.00 90.12 113 ALA A CA 1
ATOM 859 C C . ALA A 1 113 ? -2.453 8.828 14.471 1.00 90.12 113 ALA A C 1
ATOM 861 O O . ALA A 1 113 ? -2.439 7.935 15.323 1.00 90.12 113 ALA A O 1
ATOM 862 N N . SER A 1 114 ? -2.742 10.101 14.764 1.00 92.56 114 SER A N 1
ATOM 863 C CA . SER A 1 114 ? -3.113 10.534 16.115 1.00 92.56 114 SER A CA 1
ATOM 864 C C . SER A 1 114 ? -4.475 9.975 16.538 1.00 92.56 114 SER A C 1
ATOM 866 O O . SER A 1 114 ? -4.608 9.483 17.660 1.00 92.56 114 SER A O 1
ATOM 868 N N . GLU A 1 115 ? -5.455 9.950 15.631 1.00 93.88 115 GLU A N 1
ATOM 869 C CA . GLU A 1 115 ? -6.774 9.358 15.869 1.00 93.88 115 GLU A CA 1
ATOM 870 C C . GLU A 1 115 ? -6.668 7.851 16.139 1.00 93.88 115 GLU A C 1
ATOM 872 O O . GLU A 1 115 ? -7.222 7.365 17.124 1.00 93.88 115 GLU A O 1
ATOM 877 N N . LEU A 1 116 ? -5.891 7.107 15.342 1.00 91.94 116 LEU A N 1
ATOM 878 C CA . LEU A 1 116 ? -5.642 5.678 15.568 1.00 91.94 116 LEU A CA 1
ATOM 879 C C . LEU A 1 116 ? -5.024 5.405 16.944 1.00 91.94 116 LEU A C 1
ATOM 881 O O . LEU A 1 116 ? -5.422 4.451 17.617 1.00 91.94 116 LEU A O 1
ATOM 885 N N . LEU A 1 117 ? -4.071 6.236 17.376 1.00 93.56 117 LEU A N 1
ATOM 886 C CA . LEU A 1 117 ? -3.476 6.121 18.705 1.00 93.56 117 LEU A CA 1
ATOM 887 C C . LEU A 1 117 ? -4.527 6.3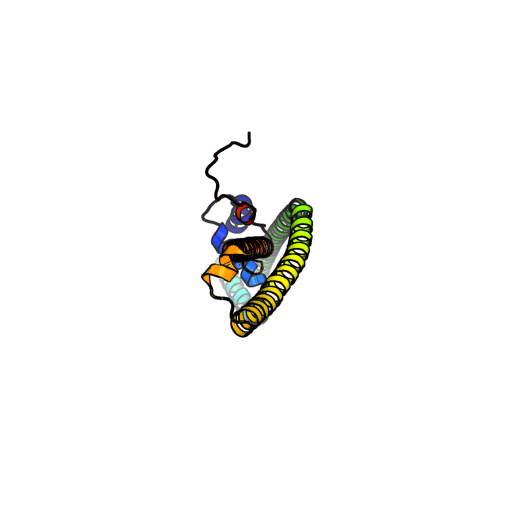58 19.797 1.00 93.56 117 LEU A C 1
ATOM 889 O O . LEU A 1 117 ? -4.655 5.535 20.704 1.00 93.56 117 LEU A O 1
ATOM 893 N N . ALA A 1 118 ? -5.320 7.425 19.682 1.00 93.31 118 ALA A N 1
ATOM 894 C CA . ALA A 1 118 ? -6.381 7.736 20.636 1.00 93.31 118 ALA A CA 1
ATOM 895 C C . ALA A 1 118 ? -7.451 6.629 20.697 1.00 93.31 118 ALA A C 1
ATOM 897 O O . ALA A 1 118 ? -7.846 6.212 21.787 1.00 93.31 118 ALA A O 1
ATOM 898 N N . LEU A 1 119 ? -7.886 6.106 19.546 1.00 92.31 119 LEU A N 1
ATOM 899 C CA . LEU A 1 119 ? -8.831 4.989 19.460 1.00 92.31 119 LEU A CA 1
ATOM 900 C C . LEU A 1 119 ? -8.261 3.728 20.109 1.00 92.31 119 LEU A C 1
ATOM 902 O O . LEU A 1 119 ? -8.965 3.076 20.872 1.00 92.31 119 LEU A O 1
ATOM 906 N N . SER A 1 120 ? -6.985 3.404 19.877 1.00 91.94 120 SER A N 1
ATOM 907 C CA . SER A 1 120 ? -6.355 2.224 20.484 1.00 91.94 120 SER A CA 1
ATOM 908 C C . SER A 1 120 ? -6.383 2.270 22.018 1.00 91.94 120 SER A C 1
ATOM 910 O O . SER A 1 120 ? -6.691 1.269 22.668 1.00 91.94 120 SER A O 1
ATOM 912 N N . GLN A 1 121 ? -6.145 3.449 22.599 1.00 93.19 121 GLN A N 1
ATOM 913 C CA . GLN A 1 121 ? -6.182 3.662 24.044 1.00 93.19 121 GLN A CA 1
ATOM 914 C C . GLN A 1 121 ? -7.616 3.583 24.577 1.00 93.19 121 GLN A C 1
ATOM 916 O O . GLN A 1 121 ? -7.861 2.874 25.553 1.00 93.19 121 GLN A O 1
ATOM 921 N N . LYS A 1 122 ? -8.571 4.251 23.913 1.00 92.88 122 LYS A N 1
ATOM 922 C CA . LYS A 1 122 ? -9.992 4.245 24.298 1.00 92.88 122 LYS A CA 1
ATOM 923 C C . LYS A 1 122 ? -10.608 2.850 24.226 1.00 92.88 122 LYS A C 1
ATOM 925 O O . LYS A 1 122 ? -11.234 2.430 25.192 1.00 92.88 122 LYS A O 1
ATOM 930 N N . ILE A 1 123 ? -10.379 2.117 23.133 1.00 92.88 123 ILE A N 1
ATOM 931 C CA . ILE A 1 123 ? -10.852 0.735 22.962 1.00 92.88 123 ILE A CA 1
ATOM 932 C C . ILE A 1 123 ? -10.293 -0.143 24.082 1.00 92.88 123 ILE A C 1
ATOM 934 O O . ILE A 1 123 ? -11.053 -0.851 24.732 1.00 92.88 123 ILE A O 1
ATOM 938 N N . THR A 1 124 ? -8.987 -0.057 24.356 1.00 91.88 124 THR A N 1
ATOM 939 C CA . THR A 1 124 ? -8.349 -0.858 25.413 1.00 91.88 124 THR A CA 1
ATOM 940 C C . THR A 1 124 ? -8.919 -0.533 26.798 1.00 91.88 124 THR A C 1
ATOM 942 O O . THR A 1 124 ? -9.192 -1.442 27.583 1.00 91.88 124 THR A O 1
ATOM 945 N N . ALA A 1 125 ? -9.124 0.751 27.106 1.00 91.88 125 ALA A N 1
ATOM 946 C CA . ALA A 1 125 ? -9.692 1.189 28.379 1.00 91.88 125 ALA A CA 1
ATOM 947 C C . ALA A 1 125 ? -11.151 0.735 28.547 1.00 91.88 125 ALA A C 1
ATOM 949 O O . ALA A 1 125 ? -11.504 0.200 29.599 1.00 91.88 125 ALA A O 1
ATOM 950 N N . LEU A 1 126 ? -11.974 0.893 27.506 1.00 89.88 126 LEU A N 1
ATOM 951 C CA . LEU A 1 126 ? -13.383 0.508 27.526 1.00 89.88 126 LEU A CA 1
ATOM 952 C C . LEU A 1 126 ? -13.551 -1.019 27.567 1.00 89.88 126 LEU A C 1
ATOM 954 O O . LEU A 1 126 ? -14.347 -1.510 28.361 1.00 89.88 126 LEU A O 1
ATOM 958 N N . ASP A 1 127 ? -12.742 -1.789 26.827 1.00 89.56 127 ASP A N 1
ATOM 959 C CA . ASP A 1 127 ? -12.711 -3.259 26.928 1.00 89.56 127 ASP A CA 1
ATOM 960 C C . ASP A 1 127 ? -12.359 -3.713 28.358 1.00 89.56 127 ASP A C 1
ATOM 962 O O . ASP A 1 127 ? -12.980 -4.632 28.901 1.00 89.56 127 ASP A O 1
ATOM 966 N N . LEU A 1 128 ? -11.373 -3.071 29.000 1.00 89.75 128 LEU A N 1
ATOM 967 C CA . LEU A 1 128 ? -10.998 -3.381 30.382 1.00 89.75 128 LEU A CA 1
ATOM 968 C C . LEU A 1 128 ? -12.124 -3.037 31.364 1.00 89.75 128 LEU A C 1
ATOM 970 O O . LEU A 1 128 ? -12.398 -3.820 32.278 1.00 89.75 128 LEU A O 1
ATOM 974 N N . GLN A 1 129 ? -12.774 -1.887 31.177 1.00 87.25 129 GLN A N 1
ATOM 975 C CA . GLN A 1 129 ? -13.911 -1.460 31.984 1.00 87.25 129 GLN A CA 1
ATOM 976 C C . GLN A 1 129 ? -15.068 -2.451 31.855 1.00 87.25 129 GLN A C 1
ATOM 978 O O . GLN A 1 129 ? -15.502 -2.978 32.874 1.00 87.25 129 GLN A O 1
ATOM 983 N N . VAL A 1 130 ? -15.491 -2.788 30.632 1.00 86.19 130 VAL A N 1
ATOM 984 C CA . VAL A 1 130 ? -16.552 -3.774 30.358 1.00 86.19 130 VAL A CA 1
ATOM 985 C C . VAL A 1 130 ? -16.254 -5.102 31.060 1.00 86.19 130 VAL A C 1
ATOM 987 O O . VAL A 1 130 ? -17.115 -5.636 31.757 1.00 86.19 130 VAL A O 1
ATOM 990 N N . ARG A 1 131 ? -15.020 -5.618 30.951 1.00 84.44 131 ARG A N 1
ATOM 991 C CA . ARG A 1 131 ? -14.629 -6.892 31.582 1.00 84.44 131 ARG A CA 1
ATOM 992 C C . ARG A 1 131 ? -14.677 -6.842 33.106 1.00 84.44 131 ARG A C 1
ATOM 994 O O . ARG A 1 131 ? -15.283 -7.725 33.709 1.00 84.44 131 ARG A O 1
ATOM 1001 N N . ARG A 1 132 ? -14.051 -5.831 33.725 1.00 84.62 132 ARG A N 1
ATOM 1002 C CA . ARG A 1 132 ? -14.010 -5.664 35.194 1.00 84.62 132 ARG A CA 1
ATOM 1003 C C . ARG A 1 132 ? -15.403 -5.512 35.777 1.00 84.62 132 ARG A C 1
ATOM 1005 O O . ARG A 1 132 ? -15.733 -6.077 36.812 1.00 84.62 132 ARG A O 1
ATOM 1012 N N . VAL A 1 133 ? -16.215 -4.729 35.094 1.00 83.44 133 VAL A N 1
ATOM 1013 C CA . VAL A 1 133 ? -17.553 -4.394 35.533 1.00 83.44 133 VAL A CA 1
ATOM 1014 C C . VAL A 1 133 ? -18.500 -5.588 35.383 1.00 83.44 133 VAL A C 1
ATOM 1016 O O . VAL A 1 133 ? -19.293 -5.839 36.285 1.00 83.44 133 VAL A O 1
ATOM 1019 N N . ALA A 1 134 ? -18.361 -6.394 34.326 1.00 77.38 134 ALA A N 1
ATOM 1020 C CA . ALA A 1 134 ? -19.079 -7.663 34.207 1.00 77.38 134 ALA A CA 1
ATOM 1021 C C . ALA A 1 134 ? -18.738 -8.634 35.355 1.00 77.38 134 ALA A C 1
ATOM 1023 O O . ALA A 1 134 ? -19.634 -9.277 35.899 1.00 77.38 134 ALA A O 1
ATOM 1024 N N . THR A 1 135 ? -17.466 -8.697 35.771 1.00 79.62 135 THR A N 1
ATOM 1025 C CA . THR A 1 135 ? -17.039 -9.544 36.903 1.00 79.62 135 THR A CA 1
ATOM 1026 C C . THR A 1 135 ? -17.587 -9.036 38.235 1.00 79.62 135 THR A C 1
ATOM 1028 O O . THR A 1 135 ? -18.120 -9.819 39.018 1.00 79.62 135 THR A O 1
ATOM 1031 N N . LEU A 1 136 ? -17.509 -7.725 38.485 1.00 80.88 136 LEU A N 1
ATOM 1032 C CA . LEU A 1 136 ? -18.034 -7.110 39.709 1.00 80.88 136 LEU A CA 1
ATOM 1033 C C . LEU A 1 136 ? -19.559 -7.219 39.807 1.00 80.88 136 LEU A C 1
ATOM 1035 O O . LEU A 1 136 ? -20.086 -7.454 40.894 1.00 80.88 136 LEU A O 1
ATOM 1039 N N . ARG A 1 137 ? -20.273 -7.084 38.683 1.00 81.56 137 ARG A N 1
ATOM 1040 C CA . ARG A 1 137 ? -21.729 -7.231 38.642 1.00 81.56 137 ARG A CA 1
ATOM 1041 C C . ARG A 1 137 ? -22.154 -8.660 38.959 1.00 81.56 137 ARG A C 1
ATOM 1043 O O . ARG A 1 137 ? -23.065 -8.833 39.761 1.00 81.56 137 ARG A O 1
ATOM 1050 N N . ALA A 1 138 ? -21.490 -9.656 38.369 1.00 80.88 138 ALA A N 1
ATOM 1051 C CA . ALA A 1 138 ? -21.760 -11.063 38.662 1.00 80.88 138 ALA A CA 1
ATOM 1052 C C . ALA A 1 138 ? -21.558 -11.369 40.156 1.00 80.88 138 ALA A C 1
ATOM 1054 O O . ALA A 1 138 ? -22.463 -11.896 40.791 1.00 80.88 138 ALA A O 1
ATOM 1055 N N . ALA A 1 139 ? -20.438 -10.922 40.736 1.00 83.62 139 ALA A N 1
ATOM 1056 C CA . ALA A 1 139 ? -20.163 -11.092 42.164 1.00 83.62 139 ALA A CA 1
ATOM 1057 C C . ALA A 1 139 ? -21.173 -10.357 43.070 1.00 83.62 139 ALA A C 1
ATOM 1059 O O . ALA A 1 139 ? -21.551 -10.862 44.123 1.00 83.62 139 ALA A O 1
ATOM 1060 N N . SER A 1 140 ? -21.625 -9.162 42.670 1.00 82.69 140 SER A N 1
ATOM 1061 C CA . SER A 1 140 ? -22.612 -8.388 43.440 1.00 82.69 140 SER A CA 1
ATOM 1062 C C . SER A 1 140 ? -24.000 -9.027 43.403 1.00 82.69 140 SER A C 1
ATOM 1064 O O . SER A 1 140 ? -24.686 -9.037 44.421 1.00 82.69 140 SER A O 1
ATOM 1066 N N . LEU A 1 141 ? -24.408 -9.570 42.250 1.00 83.31 141 LEU A N 1
ATOM 1067 C CA . LEU A 1 141 ? -25.653 -10.330 42.119 1.00 83.31 141 LEU A CA 1
ATOM 1068 C C . LEU A 1 141 ? -25.609 -11.600 42.970 1.00 83.31 141 LEU A C 1
ATOM 1070 O O . LEU A 1 141 ? -26.523 -11.821 43.757 1.00 83.31 141 LEU A O 1
ATOM 1074 N N . GLU A 1 142 ? -24.517 -12.362 42.895 1.00 84.50 142 GLU A N 1
ATOM 1075 C CA . GLU A 1 142 ? -24.320 -13.571 43.703 1.00 84.50 142 GLU A CA 1
ATOM 1076 C C . GLU A 1 142 ? -24.367 -13.262 45.211 1.00 84.50 142 GLU A C 1
ATOM 1078 O O . GLU A 1 142 ? -25.016 -13.972 45.975 1.00 84.50 142 GLU A O 1
ATOM 1083 N N . ALA A 1 143 ? -23.758 -12.155 45.652 1.00 84.38 143 ALA A N 1
ATOM 1084 C CA . ALA A 1 143 ? -23.815 -11.719 47.048 1.00 84.38 143 ALA A CA 1
ATOM 1085 C C . ALA A 1 143 ? -25.230 -11.300 47.496 1.00 84.38 143 ALA A C 1
ATOM 1087 O O . ALA A 1 143 ? -25.617 -11.566 48.635 1.00 84.38 143 ALA A O 1
ATOM 1088 N N . MET A 1 144 ? -26.009 -10.652 46.621 1.00 83.69 144 MET A N 1
ATOM 1089 C CA . MET A 1 144 ? -27.400 -10.276 46.907 1.00 83.69 144 MET A CA 1
ATOM 1090 C C . MET A 1 144 ? -28.313 -11.505 46.987 1.00 83.69 144 MET A C 1
ATOM 1092 O O . MET A 1 144 ? -29.123 -11.606 47.910 1.00 83.69 144 MET A O 1
ATOM 1096 N N . GLU A 1 145 ? -28.147 -12.460 46.072 1.00 85.12 145 GLU A N 1
ATOM 1097 C CA . GLU A 1 145 ? -28.864 -13.738 46.090 1.00 85.12 145 GLU A CA 1
ATOM 1098 C C . GLU A 1 145 ? -28.506 -14.558 47.339 1.00 85.12 145 GLU A C 1
ATOM 1100 O O . GLU A 1 145 ? -29.398 -15.058 48.026 1.00 85.12 145 GLU A O 1
ATOM 1105 N N . ALA A 1 146 ? -27.221 -14.618 47.710 1.00 87.31 146 ALA A N 1
ATOM 1106 C CA . ALA A 1 146 ? -26.758 -15.276 48.933 1.00 87.31 146 ALA A CA 1
ATOM 1107 C C . ALA A 1 146 ? -27.306 -14.622 50.217 1.00 87.31 146 ALA A C 1
ATOM 1109 O O . ALA A 1 146 ? -27.503 -15.305 51.223 1.00 87.31 146 ALA A O 1
ATOM 1110 N N . ALA A 1 147 ? -27.595 -13.318 50.188 1.00 86.44 147 ALA A N 1
ATOM 1111 C CA . ALA A 1 147 ? -28.258 -12.598 51.276 1.00 86.44 147 ALA A CA 1
ATOM 1112 C C . ALA A 1 147 ? -29.786 -12.822 51.326 1.00 86.44 147 ALA A C 1
ATOM 1114 O O . ALA A 1 147 ? -30.457 -12.276 52.202 1.00 86.44 147 ALA A O 1
ATOM 1115 N N . GLY A 1 148 ? -30.342 -13.624 50.410 1.00 87.44 148 GLY A N 1
ATOM 1116 C CA . GLY A 1 148 ? -31.760 -13.981 50.370 1.00 87.44 148 GLY A CA 1
ATOM 1117 C C . GLY A 1 148 ? -32.657 -12.966 49.659 1.00 87.44 148 GLY A C 1
ATOM 1118 O O . GLY A 1 148 ? -33.878 -13.033 49.809 1.00 87.44 148 GLY A O 1
ATOM 1119 N N . LEU A 1 149 ? -32.087 -12.026 48.895 1.00 85.44 149 LEU A N 1
ATOM 1120 C CA . LEU A 1 149 ? -32.873 -11.104 48.075 1.00 85.44 149 LEU A CA 1
ATOM 1121 C C . LEU A 1 149 ? -33.426 -11.833 46.847 1.00 85.44 149 LEU A C 1
ATOM 1123 O O . LEU A 1 149 ? -32.703 -12.504 46.115 1.00 85.44 149 LEU A O 1
ATOM 1127 N N . THR A 1 150 ? -34.721 -11.662 46.595 1.00 84.94 150 THR A N 1
ATOM 1128 C CA . THR A 1 150 ? -35.354 -12.137 45.358 1.00 84.94 150 THR A CA 1
ATOM 1129 C C . THR A 1 150 ? -35.050 -11.194 44.194 1.00 84.94 150 THR A C 1
ATOM 1131 O O . THR A 1 150 ? -34.834 -9.997 44.393 1.00 84.94 150 THR A O 1
ATOM 1134 N N . LEU A 1 151 ? -35.102 -11.703 42.960 1.00 79.88 151 LEU A N 1
ATOM 1135 C CA . LEU A 1 151 ? -34.845 -10.915 41.747 1.00 79.88 151 LEU A CA 1
ATOM 1136 C C . LEU A 1 151 ? -35.699 -9.631 41.683 1.00 79.88 151 LEU A C 1
ATOM 1138 O O . LEU A 1 151 ? -35.181 -8.556 41.396 1.00 79.88 151 LEU A O 1
ATOM 1142 N N . ALA A 1 152 ? -36.979 -9.720 42.065 1.00 79.88 152 ALA A N 1
ATOM 1143 C CA . ALA A 1 152 ? -37.895 -8.578 42.103 1.00 79.88 152 ALA A CA 1
ATOM 1144 C C . ALA A 1 152 ? -37.474 -7.499 43.123 1.00 79.88 152 ALA A C 1
ATOM 1146 O O . ALA A 1 152 ? -37.668 -6.306 42.892 1.00 79.88 152 ALA A O 1
ATOM 1147 N N . GLN A 1 153 ? -36.871 -7.897 44.249 1.00 82.25 153 GLN A N 1
ATOM 1148 C CA . GLN A 1 153 ? -36.346 -6.957 45.244 1.00 82.25 153 GLN A CA 1
ATOM 1149 C C . GLN A 1 153 ? -35.064 -6.286 44.746 1.00 82.25 153 GLN A C 1
ATOM 1151 O O . GLN A 1 153 ? -34.936 -5.072 44.892 1.00 82.25 153 GLN A O 1
ATOM 1156 N N . ILE A 1 154 ? -34.166 -7.042 44.106 1.00 79.69 154 ILE A N 1
ATOM 1157 C CA . ILE A 1 154 ? -32.929 -6.523 43.497 1.00 79.69 154 ILE A CA 1
ATOM 1158 C C . ILE A 1 154 ? -33.259 -5.483 42.419 1.00 79.69 154 ILE A C 1
ATOM 1160 O O . ILE A 1 154 ? -32.658 -4.410 42.385 1.00 79.69 154 ILE A O 1
ATOM 1164 N N . GLU A 1 155 ? -34.255 -5.758 41.578 1.00 78.19 155 GLU A N 1
ATOM 1165 C CA . GLU A 1 155 ? -34.728 -4.809 40.568 1.00 78.19 155 GLU A CA 1
ATOM 1166 C C . GLU A 1 155 ? -35.330 -3.544 41.197 1.00 78.19 155 GLU A C 1
ATOM 1168 O O . GLU A 1 155 ? -35.037 -2.444 40.728 1.00 78.19 155 GLU A O 1
ATOM 1173 N N . SER A 1 156 ? -36.090 -3.662 42.296 1.00 76.31 156 SER A N 1
ATOM 1174 C CA . SER A 1 156 ? -36.696 -2.501 42.972 1.00 76.31 156 SER A CA 1
ATOM 1175 C C . SER A 1 156 ? -35.687 -1.582 43.677 1.00 76.31 156 SER A C 1
ATOM 1177 O O . SER A 1 156 ? -35.911 -0.377 43.761 1.00 76.31 156 SER A O 1
ATOM 1179 N N . ILE A 1 157 ? -34.574 -2.139 44.172 1.00 75.50 157 ILE A N 1
ATOM 1180 C CA . ILE A 1 157 ? -33.505 -1.389 44.860 1.00 75.50 157 ILE A CA 1
ATOM 1181 C C . ILE A 1 157 ? -32.570 -0.721 43.829 1.00 75.50 157 ILE A C 1
ATOM 1183 O O . ILE A 1 157 ? -31.826 0.205 44.153 1.00 75.50 157 ILE A O 1
ATOM 1187 N N . GLY A 1 158 ? -32.661 -1.149 42.567 1.00 68.94 158 GLY A N 1
ATOM 1188 C CA . GLY A 1 158 ? -31.780 -0.761 41.479 1.00 68.94 158 GLY A CA 1
ATOM 1189 C C . GLY A 1 158 ? -30.690 -1.810 41.306 1.00 68.94 158 GLY A C 1
ATOM 1190 O O . GLY A 1 158 ? -29.757 -1.890 42.106 1.00 68.94 158 GLY A O 1
ATOM 1191 N N . ALA A 1 159 ? -30.808 -2.611 40.244 1.00 69.44 159 ALA A N 1
ATOM 1192 C CA . ALA A 1 159 ? -29.826 -3.637 39.919 1.00 69.44 159 ALA A CA 1
ATOM 1193 C C . ALA A 1 159 ? -28.402 -3.043 39.849 1.00 69.44 159 ALA A C 1
ATOM 1195 O O . ALA A 1 159 ? -28.235 -1.896 39.411 1.00 69.44 159 ALA A O 1
ATOM 1196 N N . PRO A 1 160 ? -27.365 -3.808 40.243 1.00 70.50 160 PRO A N 1
ATOM 1197 C CA . PRO A 1 160 ? -25.990 -3.329 40.216 1.00 70.50 160 PRO A CA 1
ATOM 1198 C C . PRO A 1 160 ? -25.622 -2.854 38.809 1.00 70.50 160 PRO A C 1
ATOM 1200 O O . PRO A 1 160 ? -25.697 -3.609 37.834 1.00 70.50 160 PRO A O 1
ATOM 1203 N N . ARG A 1 161 ? -25.247 -1.574 38.715 1.00 73.81 161 ARG A N 1
ATOM 1204 C CA . ARG A 1 161 ? -24.827 -0.958 37.458 1.00 73.81 161 ARG A CA 1
ATOM 1205 C C . ARG A 1 161 ? -23.536 -1.596 36.957 1.00 73.81 161 ARG A C 1
ATOM 1207 O O . ARG A 1 161 ? -22.682 -1.969 37.766 1.00 73.81 161 ARG A O 1
ATOM 1214 N N . PRO A 1 162 ? -23.342 -1.649 35.635 1.00 69.62 162 PRO A N 1
ATOM 1215 C CA . PRO A 1 162 ? -24.182 -1.162 34.559 1.00 69.62 162 PRO A CA 1
ATOM 1216 C C . PRO A 1 162 ? -25.311 -2.135 34.233 1.00 69.62 162 PRO A C 1
ATOM 1218 O O . PRO A 1 162 ? -25.163 -3.364 34.258 1.00 69.62 162 PRO A O 1
ATOM 1221 N N . THR A 1 163 ? -26.444 -1.544 33.888 1.00 76.38 163 THR A N 1
ATOM 1222 C CA . THR A 1 163 ? -27.615 -2.220 33.342 1.00 76.38 163 THR A CA 1
ATOM 1223 C C . THR A 1 163 ? -27.280 -2.915 32.019 1.00 76.38 163 THR A C 1
ATOM 1225 O O . THR A 1 163 ? -26.246 -2.670 31.394 1.00 76.38 163 THR A O 1
ATOM 1228 N N . ALA A 1 164 ? -28.159 -3.814 31.567 1.00 77.44 164 ALA A N 1
ATOM 1229 C CA . ALA A 1 164 ? -28.002 -4.442 30.254 1.00 77.44 164 ALA A CA 1
ATOM 1230 C C . ALA A 1 164 ? -27.982 -3.408 29.107 1.00 77.44 164 ALA A C 1
ATOM 1232 O O . ALA A 1 164 ? -27.241 -3.599 28.149 1.00 77.44 164 ALA A O 1
ATOM 1233 N N . SER A 1 165 ? -28.730 -2.302 29.241 1.00 80.88 165 SER A N 1
ATOM 1234 C CA . SER A 1 165 ? -28.729 -1.193 28.274 1.00 80.88 165 SER A CA 1
ATOM 1235 C C . SER A 1 165 ? -27.374 -0.490 28.221 1.00 80.88 165 SER A C 1
ATOM 1237 O O . SER A 1 165 ? -26.789 -0.379 27.152 1.00 80.88 165 SER A O 1
ATOM 1239 N N . GLU A 1 166 ? -26.824 -0.107 29.377 1.00 84.00 166 GLU A N 1
ATOM 1240 C CA . GLU A 1 166 ? -25.513 0.558 29.461 1.00 84.00 166 GLU A CA 1
ATOM 1241 C C . GLU A 1 166 ? -24.386 -0.343 28.907 1.00 84.00 166 GLU A C 1
ATOM 1243 O O . GLU A 1 166 ? -23.476 0.134 28.233 1.00 84.00 166 GLU A O 1
ATOM 1248 N N . LEU A 1 167 ? -24.452 -1.666 29.123 1.00 83.12 167 LEU A N 1
ATOM 1249 C CA . LEU A 1 167 ? -23.507 -2.610 28.509 1.00 83.12 167 LEU A CA 1
ATOM 1250 C C . LEU A 1 167 ? -23.667 -2.712 26.988 1.00 83.12 167 LEU A C 1
ATOM 1252 O O . LEU A 1 167 ? -22.660 -2.809 26.286 1.00 83.12 167 LEU A O 1
ATOM 1256 N N . ALA A 1 168 ? -24.901 -2.715 26.481 1.00 85.56 168 ALA A N 1
ATOM 1257 C CA . ALA A 1 168 ? -25.170 -2.747 25.046 1.00 85.56 168 ALA A CA 1
ATOM 1258 C C . ALA A 1 168 ? -24.671 -1.466 24.357 1.00 85.56 168 ALA A C 1
ATOM 1260 O O . ALA A 1 168 ? -24.050 -1.547 23.298 1.00 85.56 168 ALA A O 1
ATOM 1261 N N . GLU A 1 169 ? -24.858 -0.306 24.991 1.00 88.38 169 GLU A N 1
ATOM 1262 C CA . GLU A 1 169 ? -24.306 0.976 24.542 1.00 88.38 169 GLU A CA 1
ATOM 1263 C C . GLU A 1 169 ? -22.774 0.921 24.471 1.00 88.38 169 GLU A C 1
ATOM 1265 O O . GLU A 1 169 ? -22.199 1.183 23.417 1.00 88.38 169 GLU A O 1
ATOM 1270 N N . TRP A 1 170 ? -22.099 0.456 25.528 1.00 89.19 170 TRP A N 1
ATOM 1271 C CA . TRP A 1 170 ? -20.633 0.340 25.527 1.00 89.19 170 TRP A CA 1
ATOM 1272 C C . TRP A 1 170 ? -20.106 -0.641 24.470 1.00 89.19 170 TRP A C 1
ATOM 1274 O O . TRP A 1 170 ? -19.040 -0.425 23.890 1.00 89.19 170 TRP A O 1
ATOM 1284 N N . GLN A 1 171 ? -20.829 -1.732 24.204 1.00 88.38 171 GLN A N 1
ATOM 1285 C CA . GLN A 1 171 ? -20.478 -2.678 23.141 1.00 88.38 171 GLN A CA 1
ATOM 1286 C C . GLN A 1 171 ? -20.679 -2.077 21.747 1.00 88.38 171 GLN A C 1
ATOM 1288 O O . GLN A 1 171 ? -19.841 -2.295 20.867 1.00 88.38 171 GLN A O 1
ATOM 1293 N N . SER A 1 172 ? -21.751 -1.306 21.554 1.00 90.38 172 SER A N 1
ATOM 1294 C CA . SER A 1 172 ? -21.998 -0.550 20.326 1.00 90.38 172 SER A CA 1
ATOM 1295 C C . SER A 1 172 ? -20.883 0.469 20.078 1.00 90.38 172 SER A C 1
ATOM 1297 O O . SER A 1 172 ? -20.312 0.506 18.986 1.00 90.38 172 SER A O 1
ATOM 1299 N N . ASP A 1 173 ? -20.481 1.213 21.109 1.00 90.75 173 ASP A N 1
ATOM 1300 C CA . ASP A 1 173 ? -19.374 2.169 21.039 1.00 90.75 173 ASP A CA 1
ATOM 1301 C C . ASP A 1 173 ? -18.051 1.483 20.676 1.00 90.75 173 ASP A C 1
ATOM 1303 O O . ASP A 1 173 ? -17.318 1.953 19.803 1.00 90.75 173 ASP A O 1
ATOM 1307 N N . LEU A 1 174 ? -17.751 0.328 21.283 1.00 90.75 174 LEU A N 1
ATOM 1308 C CA . LEU A 1 174 ? -16.576 -0.475 20.931 1.00 90.75 174 LEU A CA 1
ATOM 1309 C C . LEU A 1 174 ? -16.600 -0.921 19.465 1.00 90.75 174 LEU A C 1
ATOM 1311 O O . LEU A 1 174 ? -15.566 -0.865 18.792 1.00 90.75 174 LEU A O 1
ATOM 1315 N N . ALA A 1 175 ? -17.752 -1.369 18.961 1.00 91.31 175 ALA A N 1
ATOM 1316 C CA . ALA A 1 175 ? -17.903 -1.776 17.568 1.00 91.31 175 ALA A CA 1
ATOM 1317 C C . ALA A 1 175 ? -17.687 -0.591 16.612 1.00 91.31 175 ALA A C 1
ATOM 1319 O O . ALA A 1 175 ? -16.927 -0.716 15.648 1.00 91.31 175 ALA A O 1
ATOM 1320 N N . ALA A 1 176 ? -18.269 0.571 16.918 1.00 92.38 176 ALA A N 1
ATOM 1321 C CA . ALA A 1 176 ? -18.096 1.794 16.142 1.00 92.38 176 ALA A CA 1
ATOM 1322 C C . ALA A 1 176 ? -16.631 2.266 16.128 1.00 92.38 176 ALA A C 1
ATOM 1324 O O . ALA A 1 176 ? -16.075 2.536 15.061 1.00 92.38 176 ALA A O 1
ATOM 1325 N N . MET A 1 177 ? -15.963 2.286 17.289 1.00 92.44 177 MET A N 1
ATOM 1326 C CA . MET A 1 177 ? -14.546 2.656 17.393 1.00 92.44 177 MET A CA 1
ATOM 1327 C C . MET A 1 177 ? -13.636 1.701 16.610 1.00 92.44 177 MET A C 1
ATOM 1329 O O . MET A 1 177 ? -12.692 2.149 15.955 1.00 92.44 177 MET A O 1
ATOM 1333 N N . ARG A 1 178 ? -13.910 0.389 16.642 1.00 92.94 178 ARG A N 1
ATOM 1334 C CA . ARG A 1 178 ? -13.159 -0.612 15.864 1.00 92.94 178 ARG A CA 1
ATOM 1335 C C . ARG A 1 178 ? -13.371 -0.428 14.362 1.00 92.94 178 ARG A C 1
ATOM 1337 O O . ARG A 1 178 ? -12.389 -0.375 13.627 1.00 92.94 178 ARG A O 1
ATOM 1344 N N . ALA A 1 179 ? -14.615 -0.236 13.924 1.00 91.38 179 ALA A N 1
ATOM 1345 C CA . ALA A 1 179 ? -14.930 0.031 12.521 1.00 91.38 179 ALA A CA 1
ATOM 1346 C C . ALA A 1 179 ? -14.231 1.304 12.010 1.00 91.38 179 ALA A C 1
ATOM 1348 O O . ALA A 1 179 ? -13.643 1.294 10.928 1.00 91.38 179 ALA A O 1
ATOM 1349 N N . ARG A 1 180 ? -14.216 2.377 12.815 1.00 92.56 180 ARG A N 1
ATOM 1350 C CA . ARG A 1 180 ? -13.473 3.607 12.503 1.00 92.56 180 ARG A CA 1
ATOM 1351 C C . ARG A 1 180 ? -11.969 3.348 12.399 1.00 92.56 180 ARG A C 1
ATOM 1353 O O . ARG A 1 180 ? -11.339 3.776 11.434 1.00 92.56 180 ARG A O 1
ATOM 1360 N N . ALA A 1 181 ? -11.389 2.610 13.346 1.00 91.31 181 ALA A N 1
ATOM 1361 C CA . ALA A 1 181 ? -9.971 2.259 13.306 1.00 91.31 181 ALA A CA 1
ATOM 1362 C C . ALA A 1 181 ? -9.606 1.442 12.054 1.00 91.31 181 ALA A C 1
ATOM 1364 O O . ALA A 1 181 ? -8.546 1.657 11.466 1.00 91.31 181 ALA A O 1
ATOM 1365 N N . ASP A 1 182 ? -10.471 0.529 11.618 1.00 89.56 182 ASP A N 1
ATOM 1366 C CA . ASP A 1 182 ? -10.232 -0.272 10.417 1.00 89.56 182 ASP A CA 1
ATOM 1367 C C . ASP A 1 182 ? -10.350 0.558 9.131 1.00 89.56 182 ASP A C 1
ATOM 1369 O O . ASP A 1 182 ? -9.503 0.412 8.247 1.00 89.56 182 ASP A O 1
ATOM 1373 N N . ARG A 1 183 ? -11.288 1.515 9.065 1.00 88.38 183 ARG A N 1
ATOM 1374 C CA . ARG A 1 183 ? -11.353 2.515 7.982 1.00 88.38 183 ARG A CA 1
ATOM 1375 C C . ARG A 1 183 ? -10.071 3.347 7.886 1.00 88.38 183 ARG A C 1
ATOM 1377 O O . ARG A 1 183 ? -9.470 3.433 6.817 1.00 88.38 183 ARG A O 1
ATOM 1384 N N . LEU A 1 184 ? -9.575 3.871 9.009 1.00 89.62 184 LEU A N 1
ATOM 1385 C CA . LEU A 1 184 ? -8.318 4.635 9.054 1.00 89.62 184 LEU A CA 1
ATOM 1386 C C . LEU A 1 184 ? -7.103 3.800 8.611 1.00 89.62 184 LEU A C 1
ATOM 1388 O O . LEU A 1 184 ? -6.205 4.306 7.930 1.00 89.62 184 LEU A O 1
ATOM 1392 N N . LYS A 1 185 ? -7.055 2.508 8.965 1.00 86.50 185 LYS A N 1
ATOM 1393 C CA . LYS A 1 185 ? -6.010 1.58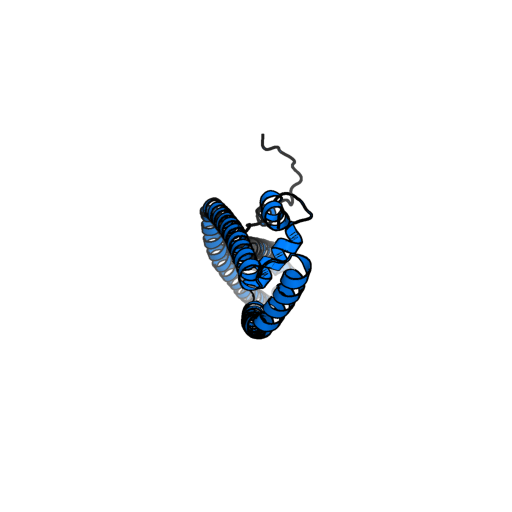8 8.479 1.00 86.50 185 LYS A CA 1
ATOM 1394 C C . LYS A 1 185 ? -6.128 1.347 6.976 1.00 86.50 185 LYS A C 1
ATOM 1396 O O . LYS A 1 185 ? -5.106 1.376 6.293 1.00 86.50 185 LYS A O 1
ATOM 1401 N N . ALA A 1 186 ? -7.341 1.133 6.464 1.00 83.12 186 ALA A N 1
ATOM 1402 C CA . ALA A 1 186 ? -7.595 0.941 5.038 1.00 83.12 186 ALA A CA 1
ATOM 1403 C C . ALA A 1 186 ? -7.201 2.187 4.227 1.00 83.12 186 ALA A C 1
ATOM 1405 O O . ALA A 1 186 ? -6.490 2.068 3.229 1.00 83.12 186 ALA A O 1
ATOM 1406 N N . PHE A 1 187 ? -7.541 3.382 4.720 1.00 85.25 187 PHE A N 1
ATOM 1407 C CA . PHE A 1 187 ? -7.088 4.652 4.157 1.00 85.25 187 PHE A CA 1
ATOM 1408 C C . PHE A 1 187 ? -5.558 4.726 4.079 1.00 85.25 187 PHE A C 1
ATOM 1410 O O . PHE A 1 187 ? -5.001 4.930 3.001 1.00 85.25 187 PHE A O 1
ATOM 1417 N N . ARG A 1 188 ? -4.835 4.461 5.175 1.00 83.75 188 ARG A N 1
ATOM 1418 C CA . ARG A 1 188 ? -3.356 4.444 5.151 1.00 83.75 188 ARG A CA 1
ATOM 1419 C C . ARG A 1 188 ? -2.798 3.371 4.208 1.00 83.75 188 ARG A C 1
ATOM 1421 O O . ARG A 1 188 ? -1.774 3.587 3.557 1.00 83.75 188 ARG A O 1
ATOM 1428 N N . ALA A 1 189 ? -3.462 2.220 4.106 1.00 80.75 189 ALA A N 1
ATOM 1429 C CA . ALA A 1 189 ? -3.073 1.142 3.202 1.00 80.75 189 ALA A CA 1
ATOM 1430 C C . ALA A 1 189 ? -3.279 1.501 1.719 1.00 80.75 189 ALA A C 1
ATOM 1432 O O . ALA A 1 189 ? -2.515 1.014 0.883 1.00 80.75 189 ALA A O 1
ATOM 1433 N N . SER A 1 190 ? -4.214 2.406 1.407 1.00 74.94 190 SER A N 1
ATOM 1434 C CA . SER A 1 190 ? -4.494 2.902 0.048 1.00 74.94 190 SER A CA 1
ATOM 1435 C C . SER A 1 190 ? -3.424 3.849 -0.524 1.00 74.94 190 SER A C 1
ATOM 1437 O O . SER A 1 190 ? -3.527 4.303 -1.665 1.00 74.94 190 SER A O 1
ATOM 1439 N N . ALA A 1 191 ? -2.353 4.126 0.231 1.00 71.75 191 ALA A N 1
ATOM 1440 C CA . ALA A 1 191 ? -1.172 4.798 -0.300 1.00 71.75 191 ALA A CA 1
ATOM 1441 C C . ALA A 1 191 ? -0.665 4.092 -1.577 1.00 71.75 191 ALA A C 1
ATOM 1443 O O . ALA A 1 191 ? -0.626 2.853 -1.597 1.00 71.75 191 ALA A O 1
ATOM 1444 N N . PRO A 1 192 ? -0.197 4.840 -2.589 1.00 65.81 192 PRO A N 1
ATOM 1445 C CA . PRO A 1 192 ? 0.156 6.262 -2.547 1.00 65.81 192 PRO A CA 1
ATOM 1446 C C . PRO A 1 192 ? -0.961 7.228 -2.959 1.00 65.81 192 PRO A C 1
ATOM 1448 O O . PRO A 1 192 ? -0.740 8.430 -2.900 1.00 65.81 192 PRO A O 1
ATOM 1451 N N . PHE A 1 193 ? -2.133 6.739 -3.374 1.00 67.88 193 PHE A N 1
ATOM 1452 C CA . PHE A 1 193 ? -3.206 7.619 -3.853 1.00 67.88 193 PHE A CA 1
ATOM 1453 C C . PHE A 1 193 ? -4.146 8.115 -2.770 1.00 67.88 193 PHE A C 1
ATOM 1455 O O . PHE A 1 193 ? -4.750 9.165 -2.967 1.00 67.88 193 PHE A O 1
ATOM 1462 N N . PHE A 1 194 ? -4.190 7.415 -1.634 1.00 73.81 194 PHE A N 1
ATOM 1463 C CA . PHE A 1 194 ? -4.955 7.816 -0.457 1.00 73.81 194 PHE A CA 1
ATOM 1464 C C . PHE A 1 194 ? -6.436 8.044 -0.794 1.00 73.81 194 PHE A C 1
ATOM 1466 O O . PHE A 1 194 ? -6.877 9.161 -1.045 1.00 73.81 194 PHE A O 1
ATOM 1473 N N . ASP A 1 195 ? -7.198 6.955 -0.804 1.00 78.12 195 ASP A N 1
ATOM 1474 C CA . ASP A 1 195 ? -8.627 6.945 -1.100 1.00 78.12 195 ASP A CA 1
ATOM 1475 C C . ASP A 1 195 ? -9.419 7.640 0.018 1.00 78.12 195 ASP A C 1
ATOM 1477 O O . ASP A 1 195 ? -9.735 7.044 1.051 1.00 78.12 195 ASP A O 1
ATOM 1481 N N . LEU A 1 196 ? -9.706 8.927 -0.184 1.00 79.94 196 LEU A N 1
ATOM 1482 C CA . LEU A 1 196 ? -10.408 9.772 0.781 1.00 79.94 196 LEU A CA 1
ATOM 1483 C C . LEU A 1 196 ? -11.837 9.288 1.061 1.00 79.94 196 LEU A C 1
ATOM 1485 O O . LEU A 1 196 ? -12.335 9.549 2.153 1.00 79.94 196 LEU A O 1
ATOM 1489 N N . ALA A 1 197 ? -12.468 8.534 0.152 1.00 80.06 197 ALA A N 1
ATOM 1490 C CA . ALA A 1 197 ? -13.807 7.990 0.381 1.00 80.06 197 ALA A CA 1
ATOM 1491 C C . ALA A 1 197 ? -13.828 6.979 1.540 1.00 80.06 197 ALA A C 1
ATOM 1493 O O . ALA A 1 197 ? -14.856 6.792 2.185 1.00 80.06 197 ALA A O 1
ATOM 1494 N N . LEU A 1 198 ? -12.682 6.370 1.875 1.00 80.94 198 LEU A N 1
ATOM 1495 C CA . LEU A 1 198 ? -12.547 5.488 3.041 1.00 80.94 198 LEU A CA 1
ATOM 1496 C C . LEU A 1 198 ? -12.629 6.235 4.382 1.00 80.94 198 LEU A C 1
ATOM 1498 O O . LEU A 1 198 ? -12.725 5.585 5.424 1.00 80.94 198 LEU A O 1
ATOM 1502 N N . LEU A 1 199 ? -12.550 7.570 4.375 1.00 81.50 199 LEU A N 1
ATOM 1503 C CA . LEU A 1 199 ? -12.650 8.410 5.570 1.00 81.50 199 LEU A CA 1
ATOM 1504 C C . LEU A 1 199 ? -14.055 8.975 5.804 1.00 81.50 199 LEU A C 1
ATOM 1506 O O . LEU A 1 199 ? -14.326 9.392 6.936 1.00 81.50 199 LEU A O 1
ATOM 1510 N N . ASP A 1 200 ? -14.916 8.975 4.781 1.00 79.06 200 ASP A N 1
ATOM 1511 C CA . ASP A 1 200 ? -16.288 9.469 4.877 1.00 79.06 200 ASP A CA 1
ATOM 1512 C C . ASP A 1 200 ? -17.175 8.454 5.612 1.00 79.06 200 ASP A C 1
ATOM 1514 O O . ASP A 1 200 ? -17.293 7.287 5.240 1.00 79.06 200 ASP A O 1
ATOM 1518 N N . ASP A 1 201 ? -17.826 8.917 6.677 1.00 60.31 201 ASP A N 1
ATOM 1519 C CA . ASP A 1 201 ? -18.769 8.140 7.486 1.00 60.31 201 ASP A CA 1
ATOM 1520 C C . ASP A 1 201 ? -20.190 8.200 6.892 1.00 60.31 201 ASP A C 1
ATOM 1522 O O . ASP A 1 201 ? -21.149 8.390 7.632 1.00 60.31 201 ASP A O 1
ATOM 1526 N N . SER A 1 202 ? -20.373 8.077 5.570 1.00 46.53 202 SER A N 1
ATOM 1527 C CA . SER A 1 202 ? -21.697 8.212 4.931 1.00 46.53 202 SER A CA 1
ATOM 1528 C C . SER A 1 202 ? -22.633 7.017 5.197 1.00 46.53 202 SER A C 1
ATOM 1530 O O . SER A 1 202 ? -23.074 6.297 4.308 1.00 46.53 202 SER A O 1
ATOM 1532 N N . THR A 1 203 ? -23.012 6.863 6.462 1.00 41.12 203 THR A N 1
ATOM 1533 C CA . THR A 1 203 ? -24.313 6.373 6.916 1.00 41.12 203 THR A CA 1
ATOM 1534 C C . THR A 1 203 ? -25.292 7.528 7.141 1.00 41.12 203 THR A C 1
ATOM 1536 O O . THR A 1 203 ? -26.161 7.411 7.990 1.00 41.12 203 THR A O 1
ATOM 1539 N N . ASP A 1 204 ? -25.187 8.621 6.379 1.00 35.56 204 ASP A N 1
ATOM 1540 C CA . ASP A 1 204 ? -26.253 9.616 6.281 1.00 35.56 204 ASP A CA 1
ATOM 1541 C C . ASP A 1 204 ? -26.422 10.074 4.834 1.00 35.56 204 ASP A C 1
ATOM 1543 O O . ASP A 1 204 ? -25.556 10.707 4.224 1.00 35.56 204 ASP A O 1
ATOM 1547 N N . GLY A 1 205 ? -27.584 9.730 4.281 1.00 35.19 205 GLY A N 1
ATOM 1548 C CA . GLY A 1 205 ? -28.102 10.315 3.062 1.00 35.19 205 GLY A CA 1
ATOM 1549 C C . GLY A 1 205 ? -28.361 11.799 3.273 1.00 35.19 205 GLY A C 1
ATOM 1550 O O . GLY A 1 205 ? -29.471 12.204 3.582 1.00 35.19 205 GLY A O 1
ATOM 1551 N N . THR A 1 206 ? -27.348 12.620 3.037 1.00 33.12 206 THR A N 1
ATOM 1552 C CA . THR A 1 206 ? -27.543 14.021 2.678 1.00 33.12 206 THR A CA 1
ATOM 1553 C C . THR A 1 206 ? -26.532 14.370 1.610 1.00 33.12 206 THR A C 1
ATOM 1555 O O . THR A 1 206 ? -25.374 14.678 1.874 1.00 33.12 206 THR A O 1
ATOM 1558 N N . ALA A 1 207 ? -27.016 14.322 0.371 1.00 41.16 207 ALA A N 1
ATOM 1559 C CA . ALA A 1 207 ? -26.514 15.180 -0.676 1.00 41.16 207 ALA A CA 1
ATOM 1560 C C . ALA A 1 207 ? -26.470 16.610 -0.124 1.00 41.16 207 ALA A C 1
ATOM 1562 O O . ALA A 1 207 ? -27.512 17.203 0.140 1.00 41.16 207 ALA A O 1
ATOM 1563 N N . ASN A 1 208 ? -25.277 17.157 0.071 1.00 33.81 208 ASN A N 1
ATOM 1564 C CA . ASN A 1 208 ? -25.119 18.598 0.088 1.00 33.81 208 ASN A CA 1
ATOM 1565 C C . ASN A 1 208 ? -23.794 18.966 -0.560 1.00 33.81 208 ASN A C 1
ATOM 1567 O O . ASN A 1 208 ? -22.728 18.469 -0.201 1.00 33.81 208 ASN A O 1
ATOM 1571 N N . GLY A 1 209 ? -23.939 19.772 -1.606 1.00 38.03 209 GLY A N 1
ATOM 1572 C CA . GLY A 1 209 ? -22.929 20.044 -2.601 1.00 38.03 209 GLY A CA 1
ATOM 1573 C C . GLY A 1 209 ? -21.709 20.764 -2.054 1.00 38.03 209 GLY A C 1
ATOM 1574 O O . GLY A 1 209 ? -21.790 21.626 -1.182 1.00 38.03 209 GLY A O 1
ATOM 1575 N N . ARG A 1 210 ? -20.575 20.439 -2.666 1.00 35.59 210 ARG A N 1
ATOM 1576 C CA . ARG A 1 210 ? -19.446 21.351 -2.769 1.00 35.59 210 ARG A CA 1
ATOM 1577 C C . ARG A 1 210 ? -19.544 22.022 -4.137 1.00 35.59 210 ARG A C 1
ATOM 1579 O O . ARG A 1 210 ? -19.342 21.366 -5.156 1.00 35.59 210 ARG A O 1
ATOM 1586 N N . GLN A 1 211 ? -19.970 23.284 -4.123 1.00 33.69 211 GLN A N 1
ATOM 1587 C CA . GLN A 1 211 ? -19.563 24.275 -5.121 1.00 33.69 211 GLN A CA 1
ATOM 1588 C C . GLN A 1 211 ? -18.154 24.755 -4.781 1.00 33.69 211 GLN A C 1
ATOM 1590 O O . GLN A 1 211 ? -17.835 24.784 -3.569 1.00 33.69 211 GLN A O 1
#

Radius of gyration: 31.9 Å; Cα contacts (8 Å, |Δi|>4): 79; chains: 1; bounding box: 66×40×99 Å

Foldseek 3Di:
DVVLVVLLVVLVPPPSLVVLLVVVVLVPDPVSVVVVVVVVVVVVVVVVVCVVVLLVVLVVVCVVPVHDSVVSVVVVVVVVVVVVVVVVVVVVVSVVSLVVLCVVCVVVLVVLVVLLVVLVVVLVVLVVVLVVQVVVLVVVVVVCVVVVDDPVRCVVVPRRDDDPVVSVVSVVVSVVSVQQSVLSVVQVSSPSNRDCVSNDPPPDPDDDDDD

Organism: NCBI:txid311231

Secondary structure (DSSP, 8-state):
-HHHHHHHHTTT-TTTHHHHHHHHHHHH-HHHHHHHHHHHHHHHHHHHHHHHHHHHHHHHHHHHHS--HHHHHHHHHHHHHHHHHHHHHHHHHHHHHHHHHHHHHHHHHHHHHHHHHHHHHHHHHHHHHHHHHHHHHHHHHHHHHHTT--HHHHHHH-PSSSPHHHHHHHHHHHHHHHHHHHHHHHHHHTTTT--GGGG----S-------

Sequence (211 aa):
MNELRGFLAAGDSDASAPVARIYFGALKDRATVLAMERVKVAERALVDAGGHYELWAAAHQSLADGRTVAQVLRERELHLMRQRELANIERAAFVAAADARRAEVEPILAACASELLALSQKITALDLQVRRVATLRAASLEAMEAAGLTLAQIESIGAPRPTASELAEWQSDLAAMRARADRLKAFRASAPFFDLALLDDSTDGTANGRQ